Protein AF-A0A6S7IKZ9-F1 (afdb_monomer_lite)

Organism: Paramuricea clavata (NCBI:txid317549)

Radius of gyration: 35.0 Å; chains: 1; bounding box: 95×45×84 Å

Sequence (198 aa):
MSTEKMENIEPQKIFVKYLPKNITVDEIKAFFSVCGIVLKVYLKSLKSPDQGKPTYICAFITYGTQAGADRAVSELNHKEMKKGHISQKLSVMYSLNYEGRKELQVDNSKEKKVPNAKEYQELWLKCSSNAEKINQIYNKPEEQKQIEELRTKKCELQAKQDELKKTNNKLKDEINLLRLEVQIKNMDIKNTKLKEAQ

Secondary structure (DSSP, 8-state):
---TT-TTEEEEEEEEEEEPTT--HHHHHHHHGGGS-EEEEEEEEE--SSTTSPPEEEEEEEESSHHHHHHIIIIITT-EEEETTEEEE-EEEEEE-HHHHHHHHS-SSS---PPPHHHHHHHHHHHHHHHHHHHHHH--HHHHHHHHHHHHHHHHHHHHHHHHHHHHHHHHHHHHHHHHHHHHHHHHHHHHHHHHT-

pLDDT: mean 80.77, std 16.53, range [33.81, 97.5]

Foldseek 3Di:
DDDPPPPFFPLQKKKKWADDPPDDPVNVQVVLCVLAHWDDKDKDWDDDPDPPDDIIIMMMIGHPDSSSLVCCQVPQAQDWDDDPPDITGMHMGTDTHPVVVVVVVPDPPDDPPPDDPVVVVVVVVVVVVVVVVVCVVVPPVVVVVVVVVVVVVVVVVVVVVVVVVVVVVVVVVVVVVVVVVVVVVVVVVVVVVVVVVD

InterPro domains:
  IPR000504 RNA recognition motif domain [PF00076] (14-82)
  IPR000504 RNA recognition motif domain [PS50102] (12-97)
  IPR000504 RNA recognition motif domain [SM00360] (13-93)
  IPR012677 Nucleotide-binding alpha-beta plait domain superfamily [G3DSA:3.30.70.330] (1-122)
  IPR035979 RNA-binding domain superfamily [SSF54928] (7-101)

Structure (mmCIF, N/CA/C/O backbone):
data_AF-A0A6S7IKZ9-F1
#
_entry.id   AF-A0A6S7IKZ9-F1
#
loop_
_atom_site.group_PDB
_atom_site.id
_atom_site.type_symbol
_atom_site.label_atom_id
_atom_site.label_alt_id
_atom_site.label_comp_id
_atom_site.label_asym_id
_atom_site.label_entity_id
_atom_site.label_seq_id
_atom_site.pdbx_PDB_ins_code
_atom_site.Cartn_x
_atom_site.Cartn_y
_atom_site.Cartn_z
_atom_site.occupancy
_atom_site.B_iso_or_equiv
_atom_site.auth_seq_id
_atom_site.auth_comp_id
_atom_site.auth_asym_id
_atom_site.auth_atom_id
_atom_site.pdbx_PDB_model_num
ATOM 1 N N . MET A 1 1 ? 7.995 22.626 4.380 1.00 33.81 1 MET A N 1
ATOM 2 C CA . MET A 1 1 ? 7.134 21.772 3.536 1.00 33.81 1 MET A CA 1
ATOM 3 C C . MET A 1 1 ? 7.762 21.749 2.156 1.00 33.81 1 MET A C 1
ATOM 5 O O . MET A 1 1 ? 7.875 22.798 1.544 1.00 33.81 1 MET A O 1
ATOM 9 N N . SER A 1 2 ? 8.309 20.604 1.751 1.00 37.22 2 SER A N 1
ATOM 10 C CA . SER A 1 2 ? 9.207 20.486 0.596 1.00 37.22 2 SER A CA 1
ATOM 11 C C . SER A 1 2 ? 8.425 20.052 -0.644 1.00 37.22 2 SER A C 1
ATOM 13 O O . SER A 1 2 ? 8.238 18.858 -0.855 1.00 37.22 2 SER A O 1
ATOM 15 N N . THR A 1 3 ? 7.952 21.001 -1.451 1.00 41.34 3 THR A N 1
ATOM 16 C CA . THR A 1 3 ? 7.172 20.733 -2.679 1.00 41.34 3 THR A CA 1
ATOM 17 C C . THR A 1 3 ? 7.896 21.116 -3.972 1.00 41.34 3 THR A C 1
ATOM 19 O O . THR A 1 3 ? 7.273 21.168 -5.020 1.00 41.34 3 THR A O 1
ATOM 22 N N . GLU A 1 4 ? 9.211 21.344 -3.959 1.00 45.34 4 GLU A N 1
ATOM 23 C CA . GLU A 1 4 ? 9.924 21.869 -5.143 1.00 45.34 4 GLU A CA 1
ATOM 24 C C . GLU A 1 4 ? 10.507 20.802 -6.092 1.00 45.34 4 GLU A C 1
ATOM 26 O O . GLU A 1 4 ? 11.256 21.131 -7.002 1.00 45.34 4 GLU A O 1
ATOM 31 N N . LYS A 1 5 ? 10.192 19.508 -5.927 1.00 50.19 5 LYS A N 1
ATOM 32 C CA . LYS A 1 5 ? 10.740 18.443 -6.805 1.00 50.19 5 LYS A CA 1
ATOM 33 C C . LYS A 1 5 ? 9.706 17.676 -7.638 1.00 50.19 5 LYS A C 1
ATOM 35 O O . LYS A 1 5 ? 10.070 16.690 -8.272 1.00 50.19 5 LYS A O 1
ATOM 40 N N . MET A 1 6 ? 8.436 18.092 -7.646 1.00 52.34 6 MET A N 1
ATOM 41 C CA . MET A 1 6 ? 7.344 17.335 -8.287 1.00 52.34 6 MET A CA 1
ATOM 42 C C . MET A 1 6 ? 6.876 17.856 -9.657 1.00 52.34 6 MET A C 1
ATOM 44 O O . MET A 1 6 ? 6.037 17.197 -10.263 1.00 52.34 6 MET A O 1
ATOM 48 N N . GLU A 1 7 ? 7.411 18.959 -10.195 1.00 60.53 7 GLU A N 1
ATOM 49 C CA . GLU A 1 7 ? 6.935 19.510 -11.486 1.00 60.53 7 GLU A CA 1
ATOM 50 C C . GLU A 1 7 ? 7.191 18.595 -12.695 1.00 60.53 7 GLU A C 1
ATOM 52 O O . GLU A 1 7 ? 6.466 18.658 -13.685 1.00 60.53 7 GLU A O 1
ATOM 57 N N . ASN A 1 8 ? 8.156 17.675 -12.597 1.00 68.81 8 ASN A N 1
ATOM 58 C CA . ASN A 1 8 ? 8.534 16.796 -13.706 1.00 68.81 8 ASN A CA 1
ATOM 59 C C . ASN A 1 8 ? 8.023 15.354 -13.592 1.00 68.81 8 ASN A C 1
ATOM 61 O O . ASN A 1 8 ? 8.567 14.457 -14.235 1.00 68.81 8 ASN A O 1
ATOM 65 N N . ILE A 1 9 ? 6.986 15.099 -12.794 1.00 77.44 9 ILE A N 1
ATOM 66 C CA . ILE A 1 9 ? 6.440 13.751 -12.588 1.00 77.44 9 ILE A CA 1
ATOM 67 C C . ILE A 1 9 ? 5.134 13.568 -13.370 1.00 77.44 9 ILE A C 1
ATOM 69 O O . ILE A 1 9 ? 4.251 14.415 -13.322 1.00 77.44 9 ILE A O 1
ATOM 73 N N . GLU A 1 10 ? 4.983 12.434 -14.062 1.00 81.50 10 GLU A N 1
ATOM 74 C CA . GLU A 1 10 ? 3.693 11.996 -14.610 1.00 81.50 10 GLU A CA 1
ATOM 75 C C . GLU A 1 10 ? 2.951 11.192 -13.523 1.00 81.50 10 GLU A C 1
ATOM 77 O O . GLU A 1 10 ? 3.273 10.020 -13.319 1.00 81.50 10 GLU A O 1
ATOM 82 N N . PRO A 1 11 ? 1.957 11.769 -12.817 1.00 83.50 11 PRO A N 1
ATOM 83 C CA . PRO A 1 11 ? 1.418 11.197 -11.575 1.00 83.50 11 PRO A CA 1
ATOM 84 C C . PRO A 1 11 ? 0.724 9.844 -11.769 1.00 83.50 11 PRO A C 1
ATOM 86 O O . PRO A 1 11 ? 0.632 9.047 -10.847 1.00 83.50 11 PRO A O 1
ATOM 89 N N . GLN A 1 12 ? 0.243 9.559 -12.978 1.00 89.38 12 GLN A N 1
ATOM 90 C CA . GLN A 1 12 ? -0.423 8.299 -13.318 1.00 89.38 12 GLN A CA 1
ATOM 91 C C . GLN A 1 12 ? 0.536 7.243 -13.875 1.00 89.38 12 GLN A C 1
ATOM 93 O O . GLN A 1 12 ? 0.122 6.119 -14.167 1.00 89.38 12 GLN A O 1
ATOM 98 N N . LYS A 1 13 ? 1.809 7.587 -14.080 1.00 92.00 13 LYS A N 1
ATOM 99 C CA . LYS A 1 13 ? 2.775 6.708 -14.726 1.00 92.00 13 LYS A CA 1
ATOM 100 C C . LYS A 1 13 ? 3.902 6.366 -13.781 1.00 92.00 13 LYS A C 1
ATOM 102 O O . LYS A 1 13 ? 4.530 7.226 -13.173 1.00 92.00 13 LYS A O 1
ATOM 107 N N . ILE A 1 14 ? 4.215 5.086 -13.736 1.00 93.88 14 ILE A N 1
ATOM 108 C CA . ILE A 1 14 ? 5.302 4.549 -12.933 1.00 93.88 14 ILE A CA 1
ATOM 109 C C . ILE A 1 14 ? 6.390 3.980 -13.833 1.00 93.88 14 ILE A C 1
ATOM 111 O O . ILE A 1 14 ? 6.151 3.559 -14.971 1.00 93.88 14 ILE A O 1
ATOM 115 N N . PHE A 1 15 ? 7.601 3.966 -13.299 1.00 92.94 15 PHE A N 1
ATOM 116 C CA . PHE A 1 15 ? 8.753 3.304 -13.869 1.00 92.94 15 PHE A CA 1
ATOM 117 C C . PHE A 1 15 ? 9.190 2.159 -12.958 1.00 92.94 15 PHE A C 1
ATOM 119 O O . PHE A 1 15 ? 9.393 2.342 -11.758 1.00 92.94 15 PHE A O 1
ATOM 126 N N . VAL A 1 16 ? 9.349 0.978 -13.546 1.00 92.88 16 VAL A N 1
ATOM 127 C CA . VAL A 1 16 ? 9.703 -0.256 -12.846 1.00 92.88 16 VAL A CA 1
ATOM 128 C C . VAL A 1 16 ? 11.055 -0.743 -13.346 1.00 92.88 16 VAL A C 1
ATOM 130 O O . VAL A 1 16 ? 11.233 -0.946 -14.548 1.00 92.88 16 VAL A O 1
ATOM 133 N N . LYS A 1 17 ? 12.008 -0.952 -12.437 1.00 90.94 17 LYS A N 1
ATOM 134 C CA . LYS A 1 17 ? 13.310 -1.577 -12.711 1.00 90.94 17 LYS A CA 1
ATOM 135 C C . LYS A 1 17 ? 13.371 -2.994 -12.140 1.00 90.94 17 LYS A C 1
ATOM 137 O O . LYS A 1 17 ? 12.650 -3.319 -11.197 1.00 90.94 17 LYS A O 1
ATOM 142 N N . TYR A 1 18 ? 14.308 -3.777 -12.681 1.00 89.69 18 TYR A N 1
ATOM 143 C CA . TYR A 1 18 ? 14.643 -5.135 -12.238 1.00 89.69 18 TYR A CA 1
ATOM 144 C C . TYR A 1 18 ? 13.499 -6.135 -12.417 1.00 89.69 18 TYR A C 1
ATOM 146 O O . TYR A 1 18 ? 13.187 -6.914 -11.526 1.00 89.69 18 TYR A O 1
ATOM 154 N N . LEU A 1 19 ? 12.864 -6.125 -13.588 1.00 91.56 19 LEU A N 1
ATOM 155 C CA . LEU A 1 19 ? 11.890 -7.157 -13.926 1.00 91.56 19 LEU A CA 1
ATOM 156 C C . LEU A 1 19 ? 12.591 -8.478 -14.306 1.00 91.56 19 LEU A C 1
ATOM 158 O O . LEU A 1 19 ? 13.686 -8.439 -14.884 1.00 91.56 19 LEU A O 1
ATOM 162 N N . PRO A 1 20 ? 11.973 -9.646 -14.028 1.00 89.19 20 PRO A N 1
ATOM 163 C CA . PRO A 1 20 ? 12.503 -10.946 -14.430 1.00 89.19 20 PRO A CA 1
ATOM 164 C C . PRO A 1 20 ? 12.788 -11.023 -15.933 1.00 89.19 20 PRO A C 1
ATOM 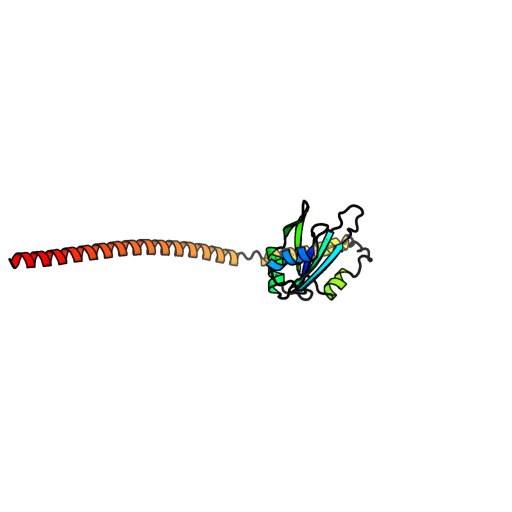166 O O . PRO A 1 20 ? 12.003 -10.546 -16.756 1.00 89.19 20 PRO A O 1
ATOM 169 N N . LYS A 1 21 ? 13.903 -11.664 -16.302 1.00 81.00 21 LYS A N 1
ATOM 170 C CA . LYS A 1 21 ? 14.238 -11.916 -17.709 1.00 81.00 21 LYS A CA 1
ATOM 171 C C . LYS A 1 21 ? 13.130 -12.768 -18.343 1.00 81.00 21 LYS A C 1
ATOM 173 O O . LYS A 1 21 ? 12.682 -13.738 -17.739 1.00 81.00 21 LYS A O 1
ATOM 178 N N . ASN A 1 22 ? 12.698 -12.392 -19.547 1.00 83.19 22 ASN A N 1
ATOM 179 C CA . ASN A 1 22 ? 11.589 -12.993 -20.305 1.00 83.19 22 ASN A CA 1
ATOM 180 C C . ASN A 1 22 ? 10.176 -12.686 -19.793 1.00 83.19 22 ASN A C 1
ATOM 182 O O . ASN A 1 22 ? 9.238 -13.375 -20.188 1.00 83.19 22 ASN A O 1
ATOM 186 N N . ILE A 1 23 ? 9.979 -11.689 -18.930 1.00 89.38 23 ILE A N 1
ATOM 187 C CA . ILE A 1 23 ? 8.623 -11.270 -18.565 1.00 89.38 23 ILE A CA 1
ATOM 188 C C . ILE A 1 23 ? 7.862 -10.687 -19.772 1.00 89.38 23 ILE A C 1
ATOM 190 O O . ILE A 1 23 ? 8.438 -9.982 -20.602 1.00 89.38 23 ILE A O 1
ATOM 194 N N . THR A 1 24 ? 6.571 -10.988 -19.866 1.00 90.94 24 THR A N 1
ATOM 195 C CA . THR A 1 24 ? 5.675 -10.503 -20.923 1.00 90.94 24 THR A CA 1
ATOM 196 C C . THR A 1 24 ? 4.853 -9.306 -20.454 1.00 90.94 24 THR A C 1
ATOM 198 O O . THR A 1 24 ? 4.706 -9.048 -19.258 1.00 90.94 24 THR A O 1
ATOM 201 N N . VAL A 1 25 ? 4.301 -8.560 -21.413 1.00 90.88 25 VAL A N 1
ATOM 202 C CA . VAL A 1 25 ? 3.431 -7.413 -21.125 1.00 90.88 25 VAL A CA 1
ATOM 203 C C . VAL A 1 25 ? 2.202 -7.834 -20.315 1.00 90.88 25 VAL A C 1
ATOM 205 O O . VAL A 1 25 ? 1.843 -7.144 -19.361 1.00 90.88 25 VAL A O 1
ATOM 208 N N . ASP A 1 26 ? 1.600 -8.974 -20.650 1.00 91.81 26 ASP A N 1
ATOM 209 C CA . ASP A 1 26 ? 0.382 -9.461 -19.999 1.00 91.81 26 ASP A CA 1
ATOM 210 C C . ASP A 1 26 ? 0.625 -9.871 -18.544 1.00 91.81 26 ASP A C 1
ATOM 212 O O . ASP A 1 26 ? -0.165 -9.527 -17.667 1.00 91.81 26 ASP A O 1
ATOM 216 N N . GLU A 1 27 ? 1.760 -10.512 -18.249 1.00 92.19 27 GLU A N 1
ATOM 217 C CA . GLU A 1 27 ? 2.147 -10.854 -16.872 1.00 92.19 27 GLU A CA 1
ATOM 218 C C . GLU A 1 27 ? 2.388 -9.608 -16.014 1.00 92.19 27 GLU A C 1
ATOM 220 O O . GLU A 1 27 ? 1.982 -9.563 -14.853 1.00 92.19 27 GLU A O 1
ATOM 225 N N . ILE A 1 28 ? 3.024 -8.575 -16.577 1.00 93.06 28 ILE A N 1
ATOM 226 C CA . ILE A 1 28 ? 3.191 -7.291 -15.886 1.00 93.06 28 ILE A CA 1
ATOM 227 C C . ILE A 1 28 ? 1.823 -6.673 -15.640 1.00 93.06 28 ILE A C 1
ATOM 229 O O . ILE A 1 28 ? 1.534 -6.246 -14.525 1.00 93.06 28 ILE A O 1
ATOM 233 N N . LYS A 1 29 ? 0.959 -6.646 -16.656 1.00 94.31 29 LYS A N 1
ATOM 234 C CA . LYS A 1 29 ? -0.382 -6.079 -16.533 1.00 94.31 29 LYS A CA 1
ATOM 235 C C . LYS A 1 29 ? -1.181 -6.782 -15.434 1.00 94.31 29 LYS A C 1
ATOM 237 O O . LYS A 1 29 ? -1.783 -6.091 -14.620 1.00 94.31 29 LYS A O 1
ATOM 242 N N . ALA A 1 30 ? -1.125 -8.112 -15.367 1.00 94.00 30 ALA A N 1
ATOM 243 C CA . ALA A 1 30 ? -1.790 -8.912 -14.340 1.00 94.00 30 ALA A CA 1
ATOM 244 C C . ALA A 1 30 ? -1.204 -8.699 -12.932 1.00 94.00 30 ALA A C 1
ATOM 246 O O . ALA A 1 30 ? -1.940 -8.627 -11.951 1.00 94.00 30 ALA A O 1
ATOM 247 N N . PHE A 1 31 ? 0.119 -8.561 -12.803 1.00 94.00 31 PHE A N 1
ATOM 248 C CA . PHE A 1 31 ? 0.749 -8.303 -11.504 1.00 94.00 31 PHE A CA 1
ATOM 249 C C . PHE A 1 31 ? 0.422 -6.900 -10.975 1.00 94.00 31 PHE A C 1
ATOM 251 O O . PHE A 1 31 ? 0.131 -6.716 -9.794 1.00 94.00 31 PHE A O 1
ATOM 258 N N . PHE A 1 32 ? 0.439 -5.902 -11.860 1.00 94.69 32 PHE A N 1
ATOM 259 C CA . PHE A 1 32 ? 0.220 -4.499 -11.516 1.00 94.69 32 PHE A CA 1
ATOM 260 C C . PHE A 1 32 ? -1.263 -4.093 -11.496 1.00 94.69 32 PHE A C 1
ATOM 262 O O . PHE A 1 32 ? -1.577 -3.010 -10.991 1.00 94.69 32 PHE A O 1
ATOM 269 N N . SER A 1 33 ? -2.180 -4.945 -11.974 1.00 94.75 33 SER A N 1
ATOM 270 C CA . SER A 1 33 ? -3.624 -4.677 -11.935 1.00 94.75 33 SER A CA 1
ATOM 271 C C . SER A 1 33 ? -4.210 -4.684 -10.524 1.00 94.75 33 SER A C 1
ATOM 273 O O . SER A 1 33 ? -5.257 -4.082 -10.302 1.00 94.75 33 SER A O 1
ATOM 275 N N . VAL A 1 34 ? -3.527 -5.303 -9.553 1.00 94.38 34 VAL A N 1
ATOM 276 C CA . VAL A 1 34 ? -3.938 -5.302 -8.135 1.00 94.38 34 VAL A CA 1
ATOM 277 C C . VAL A 1 34 ? -4.011 -3.874 -7.575 1.00 94.38 34 VAL A C 1
ATOM 279 O O . VAL A 1 34 ? -4.896 -3.556 -6.783 1.00 94.38 34 VAL A O 1
ATOM 282 N N . CYS A 1 35 ? -3.128 -2.984 -8.036 1.00 93.31 35 CYS A N 1
ATOM 283 C CA . CYS A 1 35 ? -3.096 -1.588 -7.600 1.00 93.31 35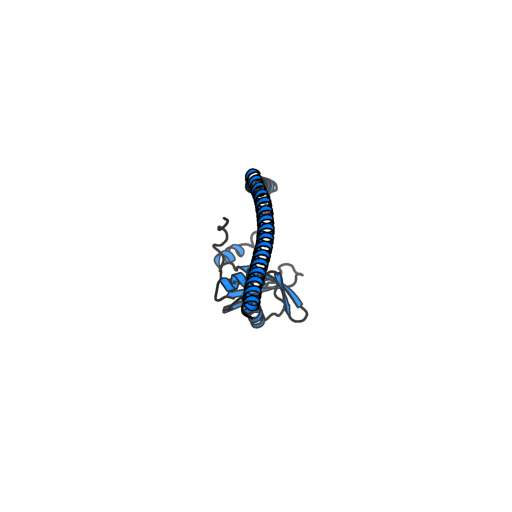 CYS A CA 1
ATOM 284 C C . CYS A 1 35 ? -4.031 -0.679 -8.412 1.00 93.31 35 CYS A C 1
ATOM 286 O O . CYS A 1 35 ? -4.277 0.451 -8.002 1.00 93.31 35 CYS A O 1
ATOM 288 N N . GLY A 1 36 ? -4.585 -1.123 -9.544 1.00 92.94 36 GLY A N 1
ATOM 289 C CA . GLY A 1 36 ? -5.510 -0.317 -10.345 1.00 92.94 36 GLY A CA 1
ATOM 290 C C . GLY A 1 36 ? -5.578 -0.712 -11.819 1.00 92.94 36 GLY A C 1
ATOM 291 O O . GLY A 1 36 ? -4.892 -1.619 -12.278 1.00 92.94 36 GLY A O 1
ATOM 292 N N . ILE A 1 37 ? -6.401 0.008 -12.587 1.00 95.06 37 ILE A N 1
ATOM 293 C CA . ILE A 1 37 ? -6.584 -0.249 -14.022 1.00 95.06 37 ILE A CA 1
ATOM 294 C C . ILE A 1 37 ? -5.338 0.202 -14.790 1.00 95.06 37 ILE A C 1
ATOM 296 O O . ILE A 1 37 ? -5.042 1.396 -14.873 1.00 95.06 37 ILE A O 1
ATOM 300 N N . VAL A 1 38 ? -4.625 -0.762 -15.373 1.00 95.94 38 VAL A N 1
ATOM 301 C CA . VAL A 1 38 ? -3.447 -0.528 -16.215 1.00 95.94 38 VAL A CA 1
ATOM 302 C C . VAL A 1 38 ? -3.881 -0.268 -17.660 1.00 95.94 38 VAL A C 1
ATOM 304 O O . VAL A 1 38 ? -4.435 -1.153 -18.315 1.00 95.94 38 VAL A O 1
ATOM 307 N N . LEU A 1 39 ? -3.594 0.932 -18.171 1.00 93.31 39 LEU A N 1
ATOM 308 C CA . LEU A 1 39 ? -3.943 1.352 -19.533 1.00 93.31 39 LEU A CA 1
ATOM 309 C C . LEU A 1 39 ? -2.870 0.970 -20.550 1.00 93.31 39 LEU A C 1
ATOM 311 O O . LEU A 1 39 ? -3.177 0.441 -21.616 1.00 93.31 39 LEU A O 1
ATOM 315 N N . LYS A 1 40 ? -1.606 1.263 -20.234 1.00 90.62 40 LYS A N 1
ATOM 316 C CA . LYS A 1 40 ? -0.472 1.047 -21.140 1.00 90.62 40 LYS A CA 1
ATOM 317 C C . LYS A 1 40 ? 0.713 0.487 -20.375 1.00 90.62 40 LYS A C 1
ATOM 319 O O . LYS A 1 40 ? 0.996 0.918 -19.261 1.00 90.62 40 LYS A O 1
ATOM 324 N N . VAL A 1 41 ? 1.423 -0.437 -21.008 1.00 93.50 41 VAL A N 1
ATOM 325 C CA . VAL A 1 41 ? 2.673 -1.009 -20.509 1.00 93.50 41 VAL A CA 1
ATOM 326 C C . VAL A 1 41 ? 3.683 -0.948 -21.644 1.00 93.50 41 VAL A C 1
ATOM 328 O O . VAL A 1 41 ? 3.405 -1.400 -22.752 1.00 93.50 41 VAL A O 1
ATOM 331 N N . TYR A 1 42 ? 4.851 -0.382 -21.373 1.00 90.19 42 TYR A N 1
ATOM 332 C CA . TYR A 1 42 ? 5.955 -0.306 -22.319 1.00 90.19 42 TYR A CA 1
ATOM 333 C C . TYR A 1 42 ? 7.190 -0.960 -21.715 1.00 90.19 42 TYR A C 1
ATOM 335 O O . TYR A 1 42 ? 7.766 -0.437 -20.761 1.00 90.19 42 TYR A O 1
ATOM 343 N N . LEU A 1 43 ? 7.592 -2.097 -22.276 1.00 90.12 43 LEU A N 1
ATOM 344 C CA . LEU A 1 43 ? 8.787 -2.830 -21.875 1.00 90.12 43 LEU A CA 1
ATOM 345 C C . LEU A 1 43 ? 10.020 -2.295 -22.601 1.00 90.12 43 LEU A C 1
ATOM 347 O O . LEU A 1 43 ? 10.004 -2.085 -23.812 1.00 90.12 43 LEU A O 1
ATOM 351 N N . LYS A 1 44 ? 11.118 -2.122 -21.867 1.00 86.06 44 LYS A N 1
ATOM 352 C CA . LYS A 1 44 ? 12.418 -1.762 -22.425 1.00 86.06 44 LYS A CA 1
ATOM 353 C C . LYS A 1 44 ? 13.507 -2.630 -21.810 1.00 86.06 44 LYS A C 1
ATOM 355 O O . LYS A 1 44 ? 13.603 -2.780 -20.596 1.00 86.06 44 LYS A O 1
ATOM 360 N N . SER A 1 45 ? 14.362 -3.177 -22.663 1.00 84.12 45 SER A N 1
ATOM 361 C CA . SER A 1 45 ? 15.572 -3.866 -22.228 1.00 84.12 45 SER A CA 1
ATOM 362 C C . SER A 1 45 ? 16.709 -2.853 -22.124 1.00 84.12 45 SER A C 1
ATOM 364 O O . SER A 1 45 ? 17.050 -2.205 -23.115 1.00 84.12 45 SER A O 1
ATOM 366 N N . LEU A 1 46 ? 17.293 -2.698 -20.936 1.00 79.12 46 LEU A N 1
ATOM 367 C CA . LEU A 1 46 ? 18.481 -1.873 -20.734 1.00 79.12 46 LEU A CA 1
ATOM 368 C C . LEU A 1 46 ? 19.710 -2.774 -20.698 1.00 79.12 46 LEU A C 1
ATOM 370 O O . LEU A 1 46 ? 19.895 -3.587 -19.789 1.00 79.12 46 LEU A O 1
ATOM 374 N N . LYS A 1 47 ? 20.555 -2.611 -21.717 1.00 74.50 47 LYS A N 1
ATOM 375 C CA . LYS A 1 47 ? 21.887 -3.206 -21.735 1.00 74.50 47 LYS A CA 1
ATOM 376 C C . LYS A 1 47 ? 22.738 -2.461 -20.716 1.00 74.50 47 LYS A C 1
ATOM 378 O O . LYS A 1 47 ? 22.766 -1.230 -20.713 1.00 74.50 47 LYS A O 1
ATOM 383 N N . SER A 1 48 ? 23.403 -3.207 -19.845 1.00 67.75 48 SER A N 1
ATOM 384 C CA . SER A 1 48 ? 24.404 -2.605 -18.975 1.00 67.75 48 SER A CA 1
ATOM 385 C C . SER A 1 48 ? 25.571 -2.105 -19.842 1.00 67.75 48 SER A C 1
ATOM 387 O O . SER A 1 48 ? 25.969 -2.820 -20.759 1.00 67.75 48 SER A O 1
ATOM 389 N N . PRO A 1 49 ? 26.103 -0.897 -19.589 1.00 63.53 49 PRO A N 1
ATOM 390 C CA . PRO A 1 49 ? 27.236 -0.352 -20.345 1.00 63.53 49 PRO A CA 1
ATOM 391 C C . PRO A 1 49 ? 28.542 -1.119 -20.087 1.00 63.53 49 PRO A C 1
ATOM 393 O O . PRO A 1 49 ? 29.468 -1.058 -20.885 1.00 63.53 49 PRO A O 1
ATOM 396 N N . ASP A 1 50 ? 28.594 -1.859 -18.982 1.00 69.38 50 ASP A N 1
ATOM 397 C CA . ASP A 1 50 ? 29.731 -2.668 -18.568 1.00 69.38 50 ASP A CA 1
ATOM 398 C C . ASP A 1 50 ? 29.630 -4.072 -19.186 1.00 69.38 50 ASP A C 1
ATOM 400 O O . ASP A 1 50 ? 28.637 -4.781 -18.955 1.00 69.38 50 ASP A O 1
ATOM 404 N N . GLN A 1 51 ? 30.630 -4.468 -19.980 1.00 55.75 51 GLN A N 1
ATOM 405 C CA . GLN A 1 51 ? 30.696 -5.774 -20.645 1.00 55.75 51 GLN A CA 1
ATOM 406 C C . GLN A 1 51 ? 30.868 -6.884 -19.594 1.00 55.75 51 GLN A C 1
ATOM 408 O O . GLN A 1 51 ? 31.974 -7.266 -19.239 1.00 55.75 51 GLN A O 1
ATOM 413 N N . GLY A 1 52 ? 29.756 -7.371 -19.040 1.00 62.16 52 GLY A N 1
ATOM 414 C CA . GLY A 1 52 ? 29.754 -8.414 -18.007 1.00 62.16 52 GLY A CA 1
ATOM 415 C C . GLY A 1 52 ? 28.589 -8.325 -17.023 1.00 62.16 52 GLY A C 1
ATOM 416 O O . GLY A 1 52 ? 28.262 -9.310 -16.363 1.00 62.16 52 GLY A O 1
ATOM 417 N N . LYS A 1 53 ? 27.900 -7.179 -16.943 1.00 67.44 53 LYS A N 1
ATOM 418 C CA . LYS A 1 53 ? 26.715 -7.045 -16.083 1.00 67.44 53 LYS A CA 1
ATOM 419 C C . LYS A 1 53 ? 25.454 -7.580 -16.770 1.00 67.44 53 LYS A C 1
ATOM 421 O O . LYS A 1 53 ? 25.257 -7.357 -17.969 1.00 67.44 53 LYS A O 1
ATOM 426 N N . PRO A 1 54 ? 24.548 -8.247 -16.027 1.00 66.31 54 PRO A N 1
ATOM 427 C CA . PRO A 1 54 ? 23.317 -8.768 -16.599 1.00 66.31 54 PRO A CA 1
ATOM 428 C C . PRO A 1 54 ? 22.471 -7.631 -17.183 1.00 66.31 54 PRO A C 1
ATOM 430 O O . PRO A 1 54 ? 22.285 -6.580 -16.571 1.00 66.31 54 PRO A O 1
ATOM 433 N N . THR A 1 55 ? 21.944 -7.857 -18.386 1.00 74.81 55 THR A N 1
ATOM 434 C CA . THR A 1 55 ? 20.895 -7.007 -18.965 1.00 74.81 55 THR A CA 1
ATOM 435 C C . THR A 1 55 ? 19.664 -7.091 -18.069 1.00 74.81 55 THR A C 1
ATOM 437 O O . THR A 1 55 ? 19.259 -8.195 -17.690 1.00 74.81 55 THR A O 1
ATOM 440 N N . TYR A 1 56 ? 19.087 -5.943 -17.726 1.00 81.88 56 TYR A N 1
ATOM 441 C CA . TYR A 1 56 ? 17.876 -5.867 -16.918 1.00 81.88 56 TYR A CA 1
ATOM 442 C C . TYR A 1 56 ? 16.731 -5.283 -17.735 1.00 81.88 56 TYR A C 1
ATOM 444 O O . TYR A 1 56 ? 16.915 -4.451 -18.626 1.00 81.88 56 TYR A O 1
ATOM 452 N N . ILE A 1 57 ? 15.528 -5.748 -17.419 1.00 87.50 57 ILE A N 1
ATOM 453 C CA . ILE A 1 57 ? 14.302 -5.292 -18.059 1.00 87.50 57 ILE A CA 1
ATOM 454 C C . ILE A 1 57 ? 13.680 -4.224 -17.165 1.00 87.50 57 ILE A C 1
ATOM 456 O O . ILE A 1 57 ? 13.622 -4.367 -15.939 1.00 87.50 57 ILE A O 1
ATOM 460 N N . CYS A 1 58 ? 13.236 -3.139 -17.784 1.00 90.44 58 CYS A N 1
ATOM 461 C CA . CYS A 1 58 ? 12.440 -2.111 -17.143 1.00 90.44 58 CYS A CA 1
ATOM 462 C C . CYS A 1 58 ? 11.119 -1.910 -17.888 1.00 90.44 58 CYS A C 1
ATOM 464 O O . CYS A 1 58 ? 10.990 -2.258 -19.063 1.00 90.44 58 CYS A O 1
ATOM 466 N N . ALA A 1 59 ? 10.126 -1.364 -17.195 1.00 92.12 59 ALA A N 1
ATOM 467 C CA . ALA A 1 59 ? 8.821 -1.076 -17.768 1.00 92.12 59 ALA A CA 1
ATOM 468 C C . ALA A 1 59 ? 8.348 0.319 -17.385 1.00 92.12 59 ALA A C 1
ATOM 470 O O . ALA A 1 59 ? 8.591 0.783 -16.273 1.00 92.12 59 ALA A O 1
ATOM 471 N N . PHE A 1 60 ? 7.624 0.959 -18.294 1.00 93.06 60 PHE A N 1
ATOM 472 C CA . PHE A 1 60 ? 6.775 2.098 -17.974 1.00 93.06 60 PHE A CA 1
ATOM 473 C C . PHE A 1 60 ? 5.328 1.632 -17.969 1.00 93.06 60 PHE A C 1
ATOM 475 O O . PHE A 1 60 ? 4.881 1.021 -18.939 1.00 93.06 60 PHE A O 1
ATOM 482 N N . ILE A 1 61 ? 4.605 1.917 -16.893 1.00 94.50 61 ILE A N 1
ATOM 483 C CA . ILE A 1 61 ? 3.209 1.512 -16.729 1.00 94.50 61 ILE A CA 1
ATOM 484 C C . ILE A 1 61 ? 2.386 2.771 -16.498 1.00 94.50 61 ILE A C 1
ATOM 486 O O . ILE A 1 61 ? 2.712 3.563 -15.619 1.00 94.50 61 ILE A O 1
ATOM 490 N N . THR A 1 62 ? 1.335 2.959 -17.290 1.00 93.75 62 THR A N 1
ATOM 491 C CA . THR A 1 62 ? 0.384 4.064 -17.1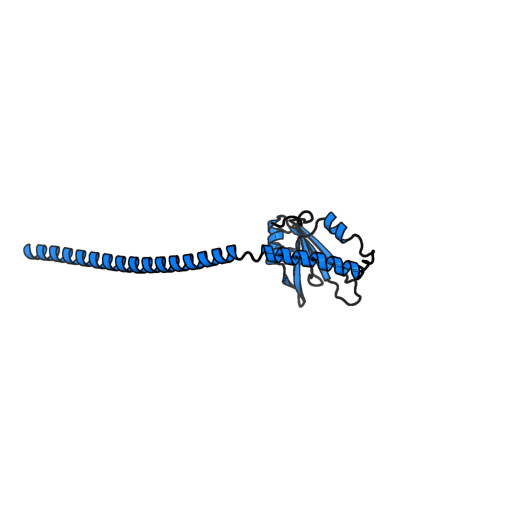43 1.00 93.75 62 THR A CA 1
ATOM 492 C C . THR A 1 62 ? -0.924 3.524 -16.586 1.00 93.75 62 THR A C 1
ATOM 494 O O . THR A 1 62 ? -1.571 2.684 -17.219 1.00 93.75 62 THR A O 1
ATOM 497 N N . TYR A 1 63 ? -1.311 4.017 -15.416 1.00 94.56 63 TYR A N 1
ATOM 498 C CA . TYR A 1 63 ? -2.596 3.748 -14.786 1.00 94.56 63 TYR A CA 1
ATOM 499 C C . TYR A 1 63 ? -3.677 4.703 -15.291 1.00 94.56 63 TYR A C 1
ATOM 501 O O . TYR A 1 63 ? -3.386 5.801 -15.758 1.00 94.56 63 TYR A O 1
ATOM 509 N N . GLY A 1 64 ? -4.939 4.292 -15.168 1.00 92.00 64 GLY A N 1
ATOM 510 C CA . GLY A 1 64 ? -6.078 5.180 -15.416 1.00 92.00 64 GLY A CA 1
ATOM 511 C C . GLY A 1 64 ? -6.292 6.225 -14.320 1.00 92.00 64 GLY A C 1
ATOM 512 O O . GLY A 1 64 ? -6.918 7.251 -14.564 1.00 92.00 64 GLY A O 1
ATOM 513 N N . THR A 1 65 ? -5.765 5.988 -13.116 1.00 91.69 65 THR A N 1
ATOM 514 C CA . THR A 1 65 ? -5.923 6.872 -11.955 1.00 91.69 65 THR A CA 1
ATOM 515 C C . THR A 1 65 ? -4.587 7.095 -11.255 1.00 91.69 65 THR A C 1
ATOM 517 O O . THR A 1 65 ? -3.744 6.199 -11.210 1.00 91.69 65 THR A O 1
ATOM 520 N N . GLN A 1 66 ? -4.398 8.285 -10.675 1.00 90.81 66 GLN A N 1
ATOM 521 C CA . GLN A 1 66 ? -3.195 8.608 -9.896 1.00 90.81 66 GLN A CA 1
ATOM 522 C C . GLN A 1 66 ? -3.080 7.711 -8.657 1.00 90.81 66 GLN A C 1
ATOM 524 O O . GLN A 1 66 ? -2.031 7.127 -8.419 1.00 90.81 66 GLN A O 1
ATOM 529 N N . ALA A 1 67 ? -4.197 7.467 -7.966 1.00 91.94 67 ALA A N 1
ATOM 530 C CA . ALA A 1 67 ? -4.244 6.553 -6.826 1.00 91.94 67 ALA A CA 1
ATOM 531 C C . ALA A 1 67 ? -3.746 5.131 -7.160 1.00 91.94 67 ALA A C 1
ATOM 533 O O . ALA A 1 67 ? -3.258 4.417 -6.284 1.00 91.94 67 ALA A O 1
ATOM 534 N N . GLY A 1 68 ? -3.864 4.693 -8.421 1.00 92.50 68 GLY A N 1
ATOM 535 C CA . GLY A 1 68 ? -3.303 3.415 -8.855 1.00 92.50 68 GLY A CA 1
ATOM 536 C C . GLY A 1 68 ? -1.775 3.410 -8.883 1.00 92.50 68 GLY A C 1
ATOM 537 O O . GLY A 1 68 ? -1.152 2.447 -8.435 1.00 92.50 68 GLY A O 1
ATOM 538 N N . ALA A 1 69 ? -1.175 4.509 -9.343 1.00 91.94 69 ALA A N 1
ATOM 539 C CA . ALA A 1 69 ? 0.269 4.705 -9.330 1.00 91.94 69 ALA A CA 1
ATOM 540 C C . ALA A 1 69 ? 0.808 4.847 -7.899 1.00 91.94 69 ALA A C 1
ATOM 542 O O . ALA A 1 69 ? 1.795 4.192 -7.566 1.00 91.94 69 ALA A O 1
ATOM 543 N N . ASP A 1 70 ? 0.128 5.616 -7.045 1.00 92.62 70 ASP A N 1
ATOM 544 C CA . ASP A 1 70 ? 0.531 5.825 -5.649 1.00 92.62 70 ASP A CA 1
ATOM 545 C C . ASP A 1 70 ? 0.583 4.495 -4.881 1.00 92.62 70 ASP A C 1
ATOM 547 O O . ASP A 1 70 ? 1.581 4.175 -4.228 1.00 92.62 70 ASP A O 1
ATOM 551 N N . ARG A 1 71 ? -0.456 3.660 -5.034 1.00 95.12 71 ARG A N 1
ATOM 552 C CA . ARG A 1 71 ? -0.485 2.310 -4.452 1.00 95.12 71 ARG A CA 1
ATOM 553 C C . ARG A 1 71 ? 0.616 1.421 -5.005 1.00 95.12 71 ARG A C 1
ATOM 555 O O . ARG A 1 71 ? 1.271 0.726 -4.239 1.00 95.12 71 ARG A O 1
ATOM 562 N N . ALA A 1 72 ? 0.872 1.459 -6.311 1.00 94.06 72 ALA A N 1
ATOM 563 C CA . ALA A 1 72 ? 1.941 0.661 -6.901 1.00 94.06 72 ALA A CA 1
ATOM 564 C C . ALA A 1 72 ? 3.326 1.052 -6.356 1.00 94.06 72 ALA A C 1
ATOM 566 O O . ALA A 1 72 ? 4.130 0.178 -6.034 1.00 94.06 72 ALA A O 1
ATOM 567 N N . VAL A 1 73 ? 3.605 2.349 -6.201 1.00 93.62 73 VAL A N 1
ATOM 568 C CA . VAL A 1 73 ? 4.864 2.831 -5.610 1.00 93.62 73 VAL A CA 1
ATOM 569 C C . VAL A 1 73 ? 4.952 2.469 -4.126 1.00 93.62 73 VAL A C 1
ATOM 571 O O . VAL A 1 73 ? 6.024 2.092 -3.665 1.00 93.62 73 VAL A O 1
ATOM 574 N N . SER A 1 74 ? 3.853 2.536 -3.372 1.00 92.88 74 SER A N 1
ATOM 575 C CA . SER A 1 74 ? 3.888 2.239 -1.935 1.00 92.88 74 SER A CA 1
ATOM 576 C C . SER A 1 74 ? 3.913 0.742 -1.612 1.00 92.88 74 SER A C 1
ATOM 578 O O . SER A 1 74 ? 4.580 0.340 -0.664 1.00 92.88 74 SER A O 1
ATOM 580 N N . GLU A 1 75 ? 3.174 -0.083 -2.356 1.00 93.62 75 GLU A N 1
ATOM 581 C CA . GLU A 1 75 ? 2.946 -1.497 -2.025 1.00 93.62 75 GLU A CA 1
ATOM 582 C C . GLU A 1 75 ? 3.819 -2.459 -2.840 1.00 93.62 75 GLU A C 1
ATOM 584 O O . GLU A 1 75 ? 4.150 -3.550 -2.370 1.00 93.62 75 GLU A O 1
ATOM 589 N N . LEU A 1 76 ? 4.172 -2.095 -4.081 1.00 93.25 76 LEU A N 1
ATOM 590 C CA . LEU A 1 76 ? 4.939 -2.967 -4.980 1.00 93.25 76 LEU A CA 1
ATOM 591 C C . LEU A 1 76 ? 6.422 -2.600 -5.050 1.00 93.25 76 LEU A C 1
ATOM 593 O O . LEU A 1 76 ? 7.224 -3.405 -5.533 1.00 93.25 76 LEU A O 1
ATOM 597 N N . ASN A 1 77 ? 6.820 -1.424 -4.560 1.00 93.56 77 ASN A N 1
ATOM 598 C CA . ASN A 1 77 ? 8.235 -1.100 -4.449 1.00 93.56 77 ASN A CA 1
ATOM 599 C C . ASN A 1 77 ? 8.914 -2.052 -3.456 1.00 93.56 77 ASN A C 1
ATOM 601 O O . ASN A 1 77 ? 8.399 -2.318 -2.374 1.00 93.56 77 ASN A O 1
ATOM 605 N N . HIS A 1 78 ? 10.075 -2.583 -3.839 1.00 92.25 78 HIS A N 1
ATOM 606 C CA . HIS A 1 78 ? 10.828 -3.585 -3.082 1.00 92.25 78 HIS A CA 1
ATOM 607 C C . HIS A 1 78 ? 10.141 -4.949 -2.919 1.00 92.25 78 HIS A C 1
ATOM 609 O O . HIS A 1 78 ? 10.674 -5.803 -2.206 1.00 92.25 78 HIS A O 1
ATOM 615 N N . LYS A 1 79 ? 9.023 -5.197 -3.610 1.00 92.69 79 LYS A N 1
ATOM 616 C CA . LYS A 1 79 ? 8.371 -6.508 -3.642 1.00 92.69 79 LYS A CA 1
ATOM 617 C C . LYS A 1 79 ? 9.089 -7.448 -4.606 1.00 92.69 79 LYS A C 1
ATOM 619 O O . LYS A 1 79 ? 9.638 -7.019 -5.619 1.00 92.69 79 LYS A O 1
ATOM 624 N N . GLU A 1 80 ? 9.081 -8.740 -4.301 1.00 91.88 80 GLU A N 1
ATOM 625 C CA . GLU A 1 80 ? 9.633 -9.752 -5.199 1.00 91.88 80 GLU A CA 1
ATOM 626 C C . GLU A 1 80 ? 8.608 -10.203 -6.238 1.00 91.88 80 GLU A C 1
ATOM 628 O O . GLU A 1 80 ? 7.472 -10.548 -5.907 1.00 91.88 80 GLU A O 1
ATOM 633 N N . MET A 1 81 ? 9.040 -10.246 -7.496 1.00 90.19 81 MET A N 1
ATOM 634 C CA . MET A 1 81 ? 8.302 -10.851 -8.593 1.00 90.19 81 MET A CA 1
ATOM 635 C C . MET A 1 81 ? 9.026 -12.110 -9.057 1.00 90.19 81 MET A C 1
ATOM 637 O O . MET A 1 81 ? 10.209 -12.070 -9.406 1.00 90.19 81 MET A O 1
ATOM 641 N N . LYS A 1 82 ? 8.299 -13.230 -9.069 1.00 89.12 82 LYS A N 1
ATOM 642 C CA . LYS A 1 82 ? 8.814 -14.541 -9.468 1.00 89.12 82 LYS A CA 1
ATOM 643 C C . LYS A 1 82 ? 8.289 -14.911 -10.850 1.00 89.12 82 LYS A C 1
ATOM 645 O O . LYS A 1 82 ? 7.093 -14.801 -11.103 1.00 89.12 82 LYS A O 1
ATOM 650 N N . LYS A 1 83 ? 9.178 -15.385 -11.720 1.00 85.88 83 LYS A N 1
ATOM 651 C CA . LYS A 1 83 ? 8.836 -16.019 -12.996 1.00 85.88 83 LYS A CA 1
ATOM 652 C C . LYS A 1 83 ? 9.682 -17.280 -13.166 1.00 85.88 83 LYS A C 1
ATOM 654 O O . LYS A 1 83 ? 10.896 -17.199 -13.354 1.00 85.88 83 LYS A O 1
ATOM 659 N N . GLY A 1 84 ? 9.045 -18.447 -13.066 1.00 85.81 84 GLY A N 1
ATOM 660 C CA . GLY A 1 84 ? 9.751 -19.730 -12.998 1.00 85.81 84 GLY A CA 1
ATOM 661 C C . GLY A 1 84 ? 10.730 -19.758 -11.817 1.00 85.81 84 GLY A C 1
ATOM 662 O O . GLY A 1 84 ? 10.355 -19.433 -10.694 1.00 85.81 84 GLY A O 1
ATOM 663 N N . HIS A 1 85 ? 11.998 -20.080 -12.082 1.00 82.31 85 HIS A N 1
ATOM 664 C CA . HIS A 1 85 ? 13.067 -20.095 -11.073 1.00 82.31 85 HIS A CA 1
ATOM 665 C C . HIS A 1 85 ? 13.711 -18.720 -10.809 1.00 82.31 85 HIS A C 1
ATOM 667 O O . HIS A 1 85 ? 14.594 -18.609 -9.961 1.00 82.31 85 HIS A O 1
ATOM 673 N N . ILE A 1 86 ? 13.300 -17.666 -11.521 1.00 83.75 86 ILE A N 1
ATOM 674 C CA . ILE A 1 86 ? 13.893 -16.330 -11.402 1.00 83.75 86 ILE A CA 1
ATOM 675 C C . ILE A 1 86 ? 13.027 -15.480 -10.466 1.00 83.75 86 ILE A C 1
ATOM 677 O O . ILE A 1 86 ? 11.892 -15.147 -10.806 1.00 83.75 86 ILE A O 1
ATOM 681 N N . SER A 1 87 ? 13.576 -15.091 -9.311 1.00 88.56 87 SER A N 1
ATOM 682 C CA . SER A 1 87 ? 13.009 -14.047 -8.442 1.00 88.56 87 SER A CA 1
ATOM 683 C C . SER A 1 87 ? 13.777 -12.743 -8.643 1.00 88.56 87 SER A C 1
ATOM 685 O O . SER A 1 87 ? 15.010 -12.753 -8.708 1.00 88.56 87 SER A O 1
ATOM 687 N N . GLN A 1 88 ? 13.074 -11.621 -8.774 1.00 88.56 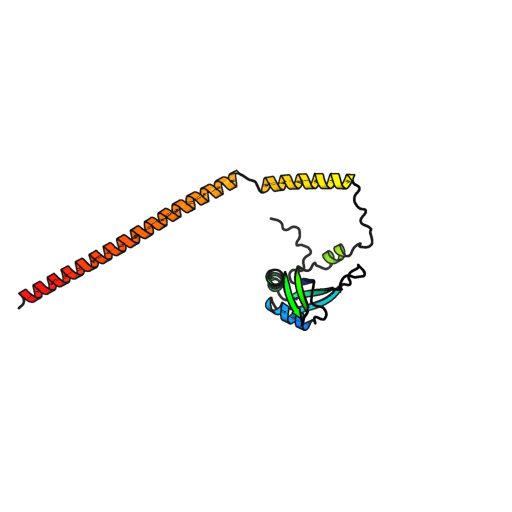88 GLN A N 1
ATOM 688 C CA . GLN A 1 88 ? 13.679 -10.290 -8.801 1.00 88.56 88 GLN A CA 1
ATOM 689 C C . GLN A 1 88 ? 12.943 -9.346 -7.857 1.00 88.56 88 GLN A C 1
ATOM 691 O O . GLN A 1 88 ? 11.713 -9.318 -7.823 1.00 88.56 88 GLN A O 1
ATOM 696 N N . LYS A 1 89 ? 13.707 -8.540 -7.120 1.00 92.50 89 LYS A N 1
ATOM 697 C CA . LYS A 1 89 ? 13.173 -7.494 -6.250 1.00 92.50 89 LYS A CA 1
ATOM 698 C C . LYS A 1 89 ? 12.932 -6.229 -7.067 1.00 92.50 89 LYS A C 1
ATOM 700 O O . LYS A 1 89 ? 13.876 -5.610 -7.555 1.00 92.50 89 LYS A O 1
ATOM 705 N N . LEU A 1 90 ? 11.669 -5.855 -7.210 1.00 93.12 90 LEU A N 1
ATOM 706 C CA . LEU A 1 90 ? 11.256 -4.724 -8.024 1.00 93.12 90 LEU A CA 1
ATOM 707 C C . LEU A 1 90 ? 11.694 -3.402 -7.389 1.00 93.12 90 LEU A C 1
ATOM 709 O O . LEU A 1 90 ? 11.675 -3.233 -6.169 1.00 93.12 90 LEU A O 1
ATOM 713 N N . SER A 1 91 ? 12.038 -2.436 -8.235 1.00 93.50 91 SER A N 1
ATOM 714 C CA . SER A 1 91 ? 12.146 -1.032 -7.835 1.00 93.50 91 SER A CA 1
ATOM 715 C C . SER A 1 91 ? 11.108 -0.241 -8.614 1.00 93.50 91 SER A C 1
ATOM 717 O O . SER A 1 91 ? 11.208 -0.124 -9.837 1.00 93.50 91 SER A O 1
ATOM 719 N N . VAL A 1 92 ? 10.095 0.248 -7.901 1.00 93.94 92 VAL A N 1
ATOM 720 C CA . VAL A 1 92 ? 8.960 0.980 -8.468 1.00 93.94 92 VAL A CA 1
ATOM 721 C C . VAL A 1 92 ? 9.075 2.433 -8.036 1.00 93.94 92 VAL A C 1
ATOM 723 O O . VAL A 1 92 ? 9.180 2.730 -6.851 1.00 93.94 92 VAL A O 1
ATOM 726 N N . MET A 1 93 ? 9.097 3.335 -9.008 1.00 91.75 93 MET A N 1
ATOM 727 C CA . MET A 1 93 ? 9.227 4.775 -8.796 1.00 91.75 93 MET A CA 1
ATOM 728 C C . MET A 1 93 ? 8.229 5.505 -9.689 1.00 91.75 93 MET A C 1
ATOM 730 O O . MET A 1 93 ? 7.799 4.967 -10.711 1.00 91.75 93 MET A O 1
ATOM 734 N N . TYR A 1 94 ? 7.889 6.746 -9.351 1.00 90.94 94 TYR A N 1
ATOM 735 C CA . TYR A 1 94 ? 7.138 7.588 -10.276 1.00 90.94 94 TYR A CA 1
ATOM 736 C C . TYR A 1 94 ? 7.937 7.826 -11.561 1.00 90.94 94 TYR A C 1
ATOM 738 O O . TYR A 1 94 ? 9.164 7.966 -11.540 1.00 90.94 94 TYR A O 1
ATOM 746 N N . SER A 1 95 ? 7.246 7.842 -12.699 1.00 86.50 95 SER A N 1
ATOM 747 C CA . SER A 1 95 ? 7.868 8.166 -13.976 1.00 86.50 95 SER A CA 1
ATOM 748 C C . SER A 1 95 ? 8.011 9.672 -14.103 1.00 86.50 95 SER A C 1
ATOM 750 O O . SER A 1 95 ? 7.067 10.422 -13.870 1.00 86.50 95 SER A O 1
ATOM 752 N N . LEU A 1 96 ? 9.173 10.099 -14.580 1.00 82.50 96 LEU A N 1
ATOM 753 C CA . LEU A 1 96 ? 9.352 11.469 -15.033 1.00 82.50 96 LEU A CA 1
ATOM 754 C C . LEU A 1 96 ? 8.614 11.693 -16.361 1.00 82.50 96 LEU A C 1
ATOM 756 O O . LEU A 1 96 ? 8.451 10.755 -17.161 1.00 82.50 96 LEU A O 1
ATOM 760 N N . ASN A 1 97 ? 8.194 12.936 -16.582 1.00 78.12 97 ASN A N 1
ATOM 761 C CA . ASN A 1 97 ? 7.644 13.424 -17.840 1.00 78.12 97 ASN A CA 1
ATOM 762 C C . ASN A 1 97 ? 8.711 13.428 -18.956 1.00 78.12 97 ASN A C 1
ATOM 764 O O . ASN A 1 97 ? 9.875 13.060 -18.755 1.00 78.12 97 ASN A O 1
ATOM 768 N N . TYR A 1 98 ? 8.300 13.753 -20.184 1.00 68.88 98 TYR A N 1
ATOM 769 C CA . TYR A 1 98 ? 9.214 13.790 -21.332 1.00 68.88 98 TYR A CA 1
ATOM 770 C C . TYR A 1 98 ? 10.385 14.762 -21.117 1.00 68.88 98 TYR A C 1
ATOM 772 O O . TYR A 1 98 ? 11.527 14.358 -21.328 1.00 68.88 98 TYR A O 1
ATOM 780 N N . GLU A 1 99 ? 10.123 15.976 -20.625 1.00 67.56 99 GLU A N 1
ATOM 781 C CA . GLU A 1 99 ? 11.160 16.988 -20.376 1.00 67.56 99 GLU A CA 1
ATOM 782 C C . GLU A 1 99 ? 12.153 16.547 -19.294 1.00 67.56 99 GLU A C 1
ATOM 784 O O . GLU A 1 99 ? 13.359 16.530 -19.537 1.00 67.56 99 GLU A O 1
ATOM 789 N N . GLY A 1 100 ? 11.671 16.017 -18.167 1.00 61.66 100 GLY A N 1
ATOM 790 C CA . GLY A 1 100 ? 12.534 15.462 -17.123 1.00 61.66 100 GLY A CA 1
ATOM 791 C C . GLY A 1 100 ? 13.362 14.261 -17.597 1.00 61.66 100 GLY A C 1
ATOM 792 O O . GLY A 1 100 ? 14.487 14.049 -17.143 1.00 61.66 100 GLY A O 1
ATOM 793 N N . ARG A 1 101 ? 12.860 13.466 -18.557 1.00 63.34 101 ARG A N 1
ATOM 794 C CA . ARG A 1 101 ? 13.659 12.400 -19.196 1.00 63.34 101 ARG A CA 1
ATOM 795 C C . ARG A 1 101 ? 14.666 12.930 -20.211 1.00 63.34 101 ARG A C 1
ATOM 797 O O . ARG A 1 101 ? 15.688 12.270 -20.399 1.00 63.34 101 ARG A O 1
ATOM 804 N N . LYS A 1 102 ? 14.379 14.049 -20.875 1.00 57.66 102 LYS A N 1
ATOM 805 C CA . LYS A 1 102 ? 15.275 14.706 -21.829 1.00 57.66 102 LYS A CA 1
ATOM 806 C C . LYS A 1 102 ? 16.454 15.336 -21.091 1.00 57.66 102 LYS A C 1
ATOM 808 O O . LYS A 1 102 ? 17.583 15.046 -21.458 1.00 57.66 102 LYS A O 1
ATOM 813 N N . GLU A 1 103 ? 16.214 16.038 -19.985 1.00 57.09 103 GLU A N 1
ATOM 814 C CA . GLU A 1 103 ? 17.267 16.554 -19.090 1.00 57.09 103 GLU A CA 1
ATOM 815 C C . GLU A 1 103 ? 18.215 15.454 -18.587 1.00 57.09 103 GLU A C 1
ATOM 817 O O . GLU A 1 103 ? 19.424 15.655 -18.543 1.00 57.09 103 GLU A O 1
ATOM 822 N N . LEU A 1 104 ? 17.695 14.260 -18.277 1.00 55.31 104 LEU A N 1
ATOM 823 C CA . LEU A 1 104 ? 18.518 13.106 -17.884 1.00 55.31 104 LEU A CA 1
ATOM 824 C C . LEU A 1 104 ? 19.274 12.441 -19.046 1.00 55.31 104 LEU A C 1
ATOM 826 O O . LEU A 1 104 ? 20.226 11.701 -18.803 1.00 55.31 104 LEU A O 1
ATOM 830 N N . GLN A 1 105 ? 18.818 12.621 -20.289 1.00 54.66 105 GLN A N 1
ATOM 831 C CA . GLN A 1 105 ? 19.447 12.049 -21.488 1.00 54.66 105 GLN A CA 1
ATOM 832 C C . GLN A 1 105 ? 20.465 12.993 -22.135 1.00 54.66 105 GLN A C 1
ATOM 834 O O . GLN A 1 105 ? 21.290 12.530 -22.925 1.00 54.66 105 GLN A O 1
ATOM 839 N N . VAL A 1 106 ? 20.429 14.286 -21.808 1.00 48.75 106 VAL A N 1
ATOM 840 C CA . VAL A 1 106 ? 21.422 15.259 -22.260 1.00 48.75 106 VAL A CA 1
ATOM 841 C C . VAL A 1 106 ? 22.736 14.996 -21.505 1.00 48.75 106 VAL A C 1
ATOM 843 O O . VAL A 1 106 ? 22.884 15.313 -20.331 1.00 48.75 106 VAL A O 1
ATOM 846 N N . ASP A 1 107 ? 23.679 14.396 -22.236 1.00 44.03 107 ASP A N 1
ATOM 847 C CA . ASP A 1 107 ? 25.116 14.245 -21.965 1.00 44.03 107 ASP A CA 1
ATOM 848 C C . ASP A 1 107 ? 25.603 13.114 -21.031 1.00 44.03 107 ASP A C 1
ATOM 850 O O . ASP A 1 107 ? 26.191 13.345 -19.978 1.00 44.03 107 ASP A O 1
ATOM 854 N N . ASN A 1 108 ? 25.562 11.874 -21.543 1.00 47.41 108 ASN A N 1
ATOM 855 C CA . ASN A 1 108 ? 26.635 10.884 -21.302 1.00 47.41 108 ASN A CA 1
ATOM 856 C C . ASN A 1 108 ? 27.864 11.105 -22.222 1.00 47.41 108 ASN A C 1
ATOM 858 O O . ASN A 1 108 ? 28.792 10.300 -22.204 1.00 47.41 108 ASN A O 1
ATOM 862 N N . SER A 1 109 ? 27.876 12.177 -23.025 1.00 52.03 109 SER A N 1
ATOM 863 C CA . SER A 1 109 ? 28.960 12.518 -23.964 1.00 52.03 109 SER A CA 1
ATOM 864 C C . SER A 1 109 ? 29.874 13.648 -23.479 1.00 52.03 109 SER A C 1
ATOM 866 O O . SER A 1 109 ? 30.882 13.931 -24.120 1.00 52.03 109 SER A O 1
ATOM 868 N N . LYS A 1 110 ? 29.566 14.294 -22.347 1.00 49.06 110 LYS A N 1
ATOM 869 C CA . LYS A 1 110 ? 30.519 15.157 -21.645 1.00 49.06 110 LYS A CA 1
ATOM 870 C C . LYS A 1 110 ? 31.107 14.337 -20.510 1.00 49.06 110 LYS A C 1
ATOM 872 O O . LYS A 1 110 ? 30.397 14.027 -19.555 1.00 49.06 110 LYS A O 1
ATOM 877 N N . GLU A 1 111 ? 32.388 13.984 -20.601 1.00 43.03 111 GLU A N 1
ATOM 878 C CA . GLU A 1 111 ? 33.173 13.665 -19.408 1.00 43.03 111 GLU A CA 1
ATOM 879 C C . GLU A 1 111 ? 32.833 14.717 -18.351 1.00 43.03 111 GLU A C 1
ATOM 881 O O . GLU A 1 111 ? 33.073 15.912 -18.548 1.00 43.03 111 GLU A O 1
ATOM 886 N N . LYS A 1 112 ? 32.213 14.300 -17.244 1.00 46.84 112 LYS A N 1
ATOM 887 C CA . LYS A 1 112 ? 32.120 15.170 -16.079 1.00 46.84 112 LYS A CA 1
ATOM 888 C C . LYS A 1 112 ? 33.563 15.446 -15.684 1.00 46.84 112 LYS A C 1
ATOM 890 O O . LYS A 1 112 ? 34.199 14.562 -15.116 1.00 46.84 112 LYS A O 1
ATOM 895 N N . LYS A 1 113 ? 34.087 16.636 -16.009 1.00 50.72 113 LYS A N 1
ATOM 896 C CA . LYS A 1 113 ? 35.313 17.141 -15.389 1.00 50.72 113 LYS A CA 1
ATOM 897 C C . LYS A 1 113 ? 35.107 16.968 -13.893 1.00 50.72 113 LYS A C 1
ATOM 899 O O . LYS A 1 113 ? 34.211 17.585 -13.319 1.00 50.72 113 LYS A O 1
ATOM 904 N N . VAL A 1 114 ? 35.857 16.041 -13.306 1.00 48.50 114 VAL A N 1
ATOM 905 C CA . VAL A 1 114 ? 35.866 15.849 -11.862 1.00 48.50 114 VAL A CA 1
ATOM 906 C C . VAL A 1 114 ? 36.266 17.208 -11.284 1.00 48.50 114 VAL A C 1
ATOM 908 O O . VAL A 1 114 ? 37.287 17.740 -11.731 1.00 48.50 114 VAL A O 1
ATOM 911 N N . PRO A 1 115 ? 35.455 17.813 -10.395 1.00 56.56 115 PRO A N 1
ATOM 912 C CA . PRO A 1 115 ? 35.776 19.113 -9.827 1.00 56.56 115 PRO A CA 1
ATOM 913 C C . PRO A 1 115 ? 37.200 19.097 -9.275 1.00 56.56 115 PRO A C 1
ATOM 915 O O . PRO A 1 115 ? 37.627 18.105 -8.675 1.00 56.56 115 PRO A O 1
ATOM 918 N N . ASN A 1 116 ? 37.947 20.174 -9.501 1.00 63.72 116 ASN A N 1
ATOM 919 C CA . ASN A 1 116 ? 39.296 20.310 -8.954 1.00 63.72 116 ASN A CA 1
ATOM 920 C C . ASN A 1 116 ? 39.232 20.144 -7.419 1.00 63.72 116 ASN A C 1
ATOM 922 O O . ASN A 1 116 ? 38.231 20.506 -6.801 1.00 63.72 116 ASN A O 1
ATOM 926 N N . ALA A 1 117 ? 40.289 19.634 -6.780 1.00 63.94 117 ALA A N 1
ATOM 927 C CA . ALA A 1 117 ? 40.381 19.468 -5.325 1.00 63.94 117 ALA A CA 1
ATOM 928 C C . ALA A 1 117 ? 39.909 20.714 -4.545 1.00 63.94 117 ALA A C 1
ATOM 930 O O . ALA A 1 117 ? 39.249 20.596 -3.514 1.00 63.94 117 ALA A O 1
ATOM 931 N N . LYS A 1 118 ? 40.167 21.907 -5.096 1.00 69.62 118 LYS A N 1
ATOM 932 C CA . LYS A 1 118 ? 39.723 23.194 -4.54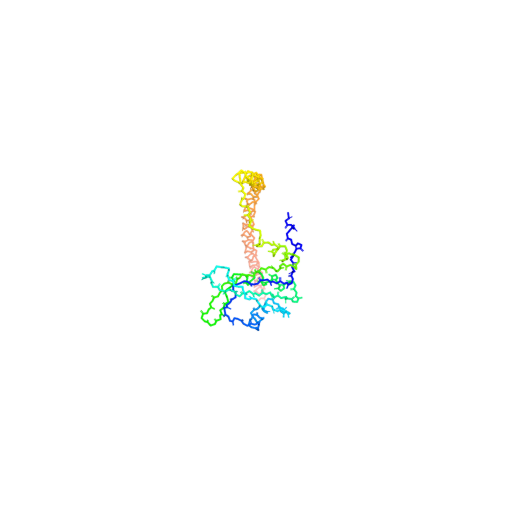6 1.00 69.62 118 LYS A CA 1
ATOM 933 C C . LYS A 1 118 ? 38.197 23.392 -4.599 1.00 69.62 118 LYS A C 1
ATOM 935 O O . LYS A 1 118 ? 37.604 23.815 -3.613 1.00 69.62 118 LYS A O 1
ATOM 940 N N . GLU A 1 119 ? 37.553 23.017 -5.705 1.00 67.38 119 GLU A N 1
ATOM 941 C CA . GLU A 1 119 ? 36.087 23.052 -5.852 1.00 67.38 119 GLU A CA 1
ATOM 942 C C . GLU A 1 119 ? 35.409 22.014 -4.949 1.00 67.38 119 GLU A C 1
ATOM 944 O O . GLU A 1 119 ? 34.356 22.287 -4.376 1.00 67.38 119 GLU A O 1
ATOM 949 N N . TYR A 1 120 ? 36.027 20.840 -4.762 1.00 61.75 120 TYR A N 1
ATOM 950 C CA . TYR A 1 120 ? 35.552 19.839 -3.800 1.00 61.75 120 TYR A CA 1
ATOM 951 C C . TYR A 1 120 ? 35.573 20.367 -2.364 1.00 61.75 120 TYR A C 1
ATOM 953 O O . TYR A 1 120 ? 34.629 20.132 -1.609 1.00 61.75 120 TYR A O 1
ATOM 961 N N . GLN A 1 121 ? 36.622 21.104 -1.994 1.00 64.31 121 GLN A N 1
ATOM 962 C CA . GLN A 1 121 ? 36.725 21.741 -0.684 1.00 64.31 121 GLN A CA 1
ATOM 963 C C . GLN A 1 121 ? 35.637 22.799 -0.481 1.00 64.31 121 GLN A C 1
ATOM 965 O O . GLN A 1 121 ? 34.957 22.775 0.544 1.00 64.31 121 GLN A O 1
ATOM 970 N N . GLU A 1 122 ? 35.403 23.668 -1.465 1.00 68.56 122 GLU A N 1
ATOM 971 C CA . GLU A 1 122 ? 34.341 24.681 -1.395 1.00 68.56 122 GLU A CA 1
ATOM 972 C C . GLU A 1 122 ? 32.937 24.061 -1.333 1.00 68.56 122 GLU A C 1
ATOM 974 O O . GLU A 1 122 ? 32.103 24.494 -0.535 1.00 68.56 122 GLU A O 1
ATOM 979 N N . LEU A 1 123 ? 32.673 23.007 -2.113 1.00 64.06 123 LEU A N 1
ATOM 980 C CA . LEU A 1 123 ? 31.411 22.263 -2.069 1.00 64.06 123 LEU A CA 1
ATOM 981 C C . LEU A 1 123 ? 31.197 21.578 -0.714 1.00 64.06 123 LEU A C 1
ATOM 983 O O . LEU A 1 123 ? 30.087 21.609 -0.181 1.00 64.06 123 LEU A O 1
ATOM 987 N N . TRP A 1 124 ? 32.247 20.995 -0.132 1.00 60.44 124 TRP A N 1
ATOM 988 C CA . TRP A 1 124 ? 32.186 20.384 1.195 1.00 60.44 124 TRP A CA 1
ATOM 989 C C . TRP A 1 124 ? 31.913 21.425 2.288 1.00 60.44 124 TRP A C 1
ATOM 991 O O . TRP A 1 124 ? 31.021 21.218 3.108 1.00 60.44 124 TRP A O 1
ATOM 1001 N N . LEU A 1 125 ? 32.583 22.582 2.246 1.00 64.25 125 LEU A N 1
ATOM 1002 C CA . LEU A 1 125 ? 32.328 23.721 3.141 1.00 64.25 125 LEU A CA 1
ATOM 1003 C C . LEU A 1 125 ? 30.877 24.223 3.029 1.00 64.25 125 LEU A C 1
ATOM 1005 O O . LEU A 1 125 ? 30.215 24.468 4.041 1.00 64.25 125 LEU A O 1
ATOM 1009 N N . LYS A 1 126 ? 30.344 24.306 1.805 1.00 66.50 126 LYS A N 1
ATOM 1010 C CA . LYS A 1 126 ? 28.964 24.740 1.541 1.00 66.50 126 LYS A CA 1
ATOM 1011 C C . LYS A 1 126 ? 27.925 23.731 2.051 1.00 66.50 126 LYS A C 1
ATOM 1013 O O . LYS A 1 126 ? 26.900 24.131 2.603 1.00 66.50 126 LYS A O 1
ATOM 1018 N N . CYS A 1 127 ? 28.202 22.433 1.922 1.00 49.75 127 CYS A N 1
ATOM 1019 C CA . CYS A 1 127 ? 27.376 21.356 2.477 1.00 49.75 127 CYS A CA 1
ATOM 1020 C C . CYS A 1 127 ? 27.476 21.255 4.009 1.00 49.75 127 CYS A C 1
ATOM 1022 O O . CYS A 1 127 ? 26.466 20.995 4.659 1.00 49.75 127 CYS A O 1
ATOM 1024 N N . SER A 1 128 ? 28.651 21.512 4.590 1.00 54.94 128 SER A N 1
ATOM 1025 C CA . SER A 1 128 ? 28.878 21.522 6.043 1.00 54.94 128 SER A CA 1
ATOM 1026 C C . SER A 1 128 ? 28.026 22.592 6.737 1.00 54.94 128 SER A C 1
ATOM 1028 O O . SER A 1 128 ? 27.297 22.308 7.686 1.00 54.94 128 SER A O 1
ATOM 1030 N N . SER A 1 129 ? 27.975 23.795 6.157 1.00 54.66 129 SER A N 1
ATOM 1031 C CA . SER A 1 129 ? 27.128 24.888 6.651 1.00 54.66 129 SER A CA 1
ATOM 1032 C C . SER A 1 129 ? 25.620 24.588 6.531 1.00 54.66 129 SER A C 1
ATOM 1034 O O . SER A 1 129 ? 24.799 25.116 7.282 1.00 54.66 129 SER A O 1
ATOM 1036 N N . ASN A 1 130 ? 25.228 23.699 5.610 1.00 58.62 130 ASN A N 1
ATOM 1037 C CA . ASN A 1 130 ? 23.851 23.218 5.498 1.00 58.62 130 ASN A CA 1
ATOM 1038 C C . ASN A 1 130 ? 23.523 22.162 6.572 1.00 58.62 130 ASN A C 1
ATOM 1040 O O . ASN A 1 130 ? 22.404 22.131 7.075 1.00 58.62 130 ASN A O 1
ATOM 1044 N N . ALA A 1 131 ? 24.496 21.337 6.974 1.00 58.47 131 ALA A N 1
ATOM 1045 C CA . ALA A 1 131 ? 24.335 20.353 8.047 1.00 58.47 131 ALA A CA 1
ATOM 1046 C C . ALA A 1 131 ? 24.141 21.011 9.427 1.00 58.47 131 ALA A C 1
ATOM 1048 O O . ALA A 1 131 ? 23.304 20.562 10.207 1.00 58.47 131 ALA A O 1
ATOM 1049 N N . GLU A 1 132 ? 24.833 22.117 9.710 1.00 61.22 132 GLU A N 1
ATOM 1050 C CA . GLU A 1 132 ? 24.640 22.899 10.944 1.00 61.22 132 GLU A CA 1
ATOM 1051 C C . GLU A 1 132 ? 23.253 23.552 11.012 1.00 61.22 132 GLU A C 1
ATOM 1053 O O . GLU A 1 132 ? 22.589 23.496 12.049 1.00 61.22 132 GLU A O 1
ATOM 1058 N N . LYS A 1 133 ? 22.767 24.095 9.888 1.00 62.72 133 LYS A N 1
ATOM 1059 C CA . LYS A 1 133 ? 21.401 24.633 9.776 1.00 62.72 133 LYS A CA 1
ATOM 1060 C C . LYS A 1 133 ? 20.343 23.546 9.959 1.00 62.72 133 LYS A C 1
ATOM 1062 O O . LYS A 1 133 ? 19.343 23.776 10.630 1.00 62.72 133 LYS A O 1
ATOM 1067 N N . ILE A 1 134 ? 20.575 22.351 9.413 1.00 57.50 134 ILE A N 1
ATOM 1068 C CA . ILE A 1 134 ? 19.708 21.186 9.630 1.00 57.50 134 ILE A CA 1
ATOM 1069 C C . ILE A 1 134 ? 19.701 20.809 11.119 1.00 57.50 134 ILE A C 1
ATOM 1071 O O . ILE A 1 134 ? 18.629 20.666 11.702 1.00 57.50 134 ILE A O 1
ATOM 1075 N N . ASN A 1 135 ? 20.860 20.738 11.773 1.00 59.31 135 ASN A N 1
ATOM 1076 C CA . ASN A 1 135 ? 20.937 20.420 13.201 1.00 59.31 135 ASN A CA 1
ATOM 1077 C C . ASN A 1 135 ? 20.227 21.460 14.087 1.00 59.31 135 ASN A C 1
ATOM 1079 O O . ASN A 1 135 ? 19.571 21.071 15.048 1.00 59.31 135 ASN A O 1
ATOM 1083 N N . GLN A 1 136 ? 20.273 22.754 13.749 1.00 61.22 136 GLN A N 1
ATOM 1084 C CA . GLN A 1 136 ? 19.520 23.801 14.462 1.00 61.22 136 GLN A CA 1
ATOM 1085 C C . GLN A 1 136 ? 17.998 23.704 14.271 1.00 61.22 136 GLN A C 1
ATOM 1087 O O . GLN A 1 136 ? 17.247 24.041 15.183 1.00 61.22 136 GLN A O 1
ATOM 1092 N N . ILE A 1 137 ? 17.527 23.228 13.114 1.00 61.41 137 ILE A N 1
ATOM 1093 C CA . ILE A 1 137 ? 16.095 22.991 12.875 1.00 61.41 137 ILE A CA 1
ATOM 1094 C C . ILE A 1 137 ? 15.591 21.801 13.708 1.00 61.41 137 ILE A C 1
ATOM 1096 O O . ILE A 1 137 ? 14.478 21.857 14.226 1.00 61.41 137 ILE A O 1
ATOM 1100 N N . TYR A 1 138 ? 16.393 20.740 13.844 1.00 53.66 138 TYR A N 1
ATOM 1101 C CA . TYR A 1 138 ? 15.980 19.497 14.512 1.00 53.66 138 TYR A CA 1
ATOM 1102 C C . TYR A 1 138 ? 16.252 19.463 16.027 1.00 53.66 138 TYR A C 1
ATOM 1104 O O . TYR A 1 138 ? 15.525 18.786 16.753 1.00 53.66 138 TYR A O 1
ATOM 1112 N N . ASN A 1 139 ? 17.236 20.212 16.533 1.00 57.62 139 ASN A N 1
ATOM 1113 C CA . ASN A 1 139 ? 17.526 20.323 17.966 1.00 57.62 139 ASN A CA 1
ATOM 1114 C C . ASN A 1 139 ? 16.978 21.631 18.547 1.00 57.62 139 ASN A C 1
ATOM 1116 O O . ASN A 1 139 ? 17.737 22.533 18.899 1.00 57.62 139 ASN A O 1
ATOM 1120 N N . LYS A 1 140 ? 15.652 21.724 18.691 1.00 64.88 140 LYS A N 1
ATOM 1121 C CA . LYS A 1 140 ? 15.010 22.759 19.514 1.00 64.88 140 LYS A CA 1
ATOM 1122 C C . LYS A 1 140 ? 14.726 22.218 20.924 1.00 64.88 140 LYS A C 1
ATOM 1124 O O . LYS A 1 140 ? 13.720 21.535 21.126 1.00 64.88 140 LYS A O 1
ATOM 1129 N N . PRO A 1 141 ? 15.586 22.503 21.918 1.00 65.12 141 PRO A N 1
ATOM 1130 C CA . PRO A 1 141 ? 15.481 21.923 23.260 1.00 65.12 141 PRO A CA 1
ATOM 1131 C C . PRO A 1 141 ? 14.218 22.356 24.024 1.00 65.12 141 PRO A C 1
ATOM 1133 O O . PRO A 1 141 ? 13.742 21.621 24.888 1.00 65.12 141 PRO A O 1
ATOM 1136 N N . GLU A 1 142 ? 13.644 23.520 23.704 1.00 70.44 142 GLU A N 1
ATOM 1137 C CA . GLU A 1 142 ? 12.397 23.994 24.321 1.00 70.44 142 GLU A CA 1
ATOM 1138 C C . GLU A 1 142 ? 11.182 23.164 23.899 1.00 70.44 142 GLU A C 1
ATOM 1140 O O . GLU A 1 142 ? 10.371 22.791 24.745 1.00 70.44 142 GLU A O 1
ATOM 1145 N N . GLU A 1 143 ? 11.084 22.807 22.617 1.00 71.31 143 GLU A N 1
ATOM 1146 C CA . GLU A 1 143 ? 9.993 21.971 22.104 1.00 71.31 143 GLU A CA 1
ATOM 1147 C C . GLU A 1 143 ? 10.084 20.550 22.689 1.00 71.31 143 GLU A C 1
ATOM 1149 O O . GLU A 1 143 ? 9.071 19.965 23.065 1.00 71.31 143 GLU A O 1
ATOM 1154 N N . GLN A 1 144 ? 11.297 20.018 22.875 1.00 68.06 144 GLN A N 1
ATOM 1155 C CA . GLN A 1 144 ? 11.507 18.720 23.527 1.00 68.06 144 GLN A CA 1
ATOM 1156 C C . GLN A 1 144 ? 11.113 18.729 25.012 1.00 68.06 144 GLN A C 1
ATOM 1158 O O . GLN A 1 144 ? 10.475 17.781 25.470 1.00 68.06 144 GLN A O 1
ATOM 1163 N N . LYS A 1 145 ? 11.423 19.803 25.757 1.00 80.94 145 LYS A N 1
ATOM 1164 C CA . LYS A 1 145 ? 10.963 19.965 27.150 1.00 80.94 145 LYS A CA 1
ATOM 1165 C C . LYS A 1 145 ? 9.440 20.031 27.246 1.00 80.94 145 LYS A C 1
ATOM 1167 O O . LYS A 1 145 ? 8.871 19.378 28.114 1.00 80.94 145 LYS A O 1
ATOM 1172 N N . GLN A 1 146 ? 8.787 20.763 26.343 1.00 82.69 146 GLN A N 1
ATOM 1173 C CA . GLN A 1 146 ? 7.324 20.847 26.301 1.00 82.69 146 GLN A CA 1
ATOM 1174 C C . GLN A 1 146 ? 6.686 19.495 25.962 1.00 82.69 146 GLN A C 1
ATOM 1176 O O . GLN A 1 146 ? 5.708 19.101 26.591 1.00 82.69 146 GLN A O 1
ATOM 1181 N N . ILE A 1 147 ? 7.250 18.751 25.004 1.00 78.00 147 ILE A N 1
ATOM 1182 C CA . ILE A 1 147 ? 6.785 17.401 24.656 1.00 78.00 147 ILE A CA 1
ATOM 1183 C C . ILE A 1 147 ? 6.902 16.460 25.856 1.00 78.00 147 ILE A C 1
ATOM 1185 O O . ILE A 1 147 ? 5.974 15.693 26.116 1.00 78.00 147 ILE A O 1
ATOM 1189 N N . GLU A 1 148 ? 8.013 16.514 26.589 1.00 86.06 148 GLU A N 1
ATOM 1190 C CA . GLU A 1 148 ? 8.210 15.660 27.756 1.00 86.06 148 GLU A CA 1
ATOM 1191 C C . GLU A 1 148 ? 7.268 16.046 28.900 1.00 86.06 148 GLU A C 1
ATOM 1193 O O . GLU A 1 148 ? 6.584 15.178 29.429 1.00 86.06 148 GLU A O 1
ATOM 1198 N N . GLU A 1 149 ? 7.101 17.339 29.192 1.00 92.19 149 GLU A N 1
ATOM 1199 C CA . GLU A 1 149 ? 6.127 17.819 30.181 1.00 92.19 149 GLU A CA 1
ATOM 1200 C C . GLU A 1 149 ? 4.689 17.382 29.839 1.00 92.19 149 GLU A C 1
ATOM 1202 O O . GLU A 1 149 ? 3.931 16.939 30.708 1.00 92.19 149 GLU A O 1
ATOM 1207 N N . LEU A 1 150 ? 4.311 17.452 28.557 1.00 89.00 150 LEU A N 1
ATOM 1208 C CA . LEU A 1 150 ? 3.012 16.980 28.076 1.00 89.00 150 LEU A CA 1
ATOM 1209 C C . LEU A 1 150 ? 2.851 15.462 28.229 1.00 89.00 150 LEU A C 1
ATOM 1211 O O . LEU A 1 150 ? 1.752 14.997 28.539 1.00 89.00 150 LEU A O 1
ATOM 1215 N N . ARG A 1 151 ? 3.919 14.676 28.043 1.00 88.94 151 ARG A N 1
ATOM 1216 C CA . ARG A 1 151 ? 3.900 13.221 28.270 1.00 88.94 151 ARG A CA 1
ATOM 1217 C C . ARG A 1 151 ? 3.696 12.891 29.742 1.00 88.94 151 ARG A C 1
ATOM 1219 O O . ARG A 1 151 ? 2.861 12.036 30.041 1.00 88.94 151 ARG A O 1
ATOM 1226 N N . THR A 1 152 ? 4.381 13.589 30.647 1.00 92.62 152 THR A N 1
ATOM 1227 C CA . THR A 1 152 ? 4.226 13.392 32.095 1.00 92.62 152 THR A CA 1
ATOM 1228 C C . THR A 1 152 ? 2.800 13.715 32.531 1.00 92.62 152 THR A C 1
ATOM 1230 O O . THR A 1 152 ? 2.132 12.866 33.120 1.00 92.62 152 THR A O 1
ATOM 1233 N N . LYS A 1 153 ? 2.272 14.878 32.119 1.00 95.44 153 LYS A N 1
ATOM 1234 C CA . LYS A 1 153 ? 0.878 15.279 32.386 1.00 95.44 153 LYS A CA 1
ATOM 1235 C C . LYS A 1 153 ? -0.136 14.275 31.836 1.00 95.44 153 LYS A C 1
ATOM 1237 O O . LYS A 1 153 ? -1.121 13.959 32.501 1.00 95.44 153 LYS A O 1
ATOM 1242 N N . LYS A 1 154 ? 0.097 13.740 30.632 1.00 94.94 154 LYS A N 1
ATOM 1243 C CA . LYS A 1 154 ? -0.762 12.704 30.042 1.00 94.94 154 LYS A CA 1
ATOM 1244 C C . LYS A 1 154 ? -0.753 11.419 30.875 1.00 94.94 154 LYS A C 1
ATOM 1246 O O . LYS A 1 154 ? -1.810 10.821 31.062 1.00 94.94 154 LYS A O 1
ATOM 1251 N N . CYS A 1 155 ? 0.409 11.010 31.383 1.00 88.62 155 CYS A N 1
ATOM 1252 C CA . CYS A 1 155 ? 0.543 9.833 32.239 1.00 88.62 155 CYS A CA 1
ATOM 1253 C C . CYS A 1 155 ? -0.208 10.011 33.573 1.00 88.62 155 CYS A C 1
ATOM 1255 O O . CYS A 1 155 ? -0.975 9.138 33.975 1.00 88.62 155 CYS A O 1
ATOM 1257 N N . GLU A 1 156 ? -0.078 11.177 34.213 1.00 94.56 156 GLU A N 1
ATOM 1258 C CA . GLU A 1 156 ? -0.790 11.507 35.458 1.00 94.56 156 GLU A CA 1
ATOM 1259 C C . GLU A 1 156 ? -2.314 11.530 35.282 1.00 94.56 156 GLU A C 1
ATOM 1261 O O . GLU A 1 156 ? -3.055 10.986 36.105 1.00 94.56 156 GLU A O 1
ATOM 1266 N N . LEU A 1 157 ? -2.800 12.140 34.196 1.00 94.56 157 LEU A N 1
ATOM 1267 C CA . LEU A 1 157 ? -4.228 12.166 33.876 1.00 94.56 157 LEU A CA 1
ATOM 1268 C C . LEU A 1 157 ? -4.778 10.760 33.626 1.00 94.56 157 LEU A C 1
ATOM 1270 O O . LEU A 1 157 ? -5.880 10.452 34.078 1.00 94.56 157 LEU A O 1
ATOM 1274 N N . GLN A 1 158 ? -4.003 9.901 32.959 1.00 94.12 158 GLN A N 1
ATOM 1275 C CA . GLN A 1 158 ? -4.382 8.512 32.721 1.00 94.12 158 GLN A CA 1
ATOM 1276 C C . GLN A 1 158 ? -4.522 7.736 34.039 1.00 94.12 158 GLN A C 1
ATOM 1278 O O . GLN A 1 158 ? -5.531 7.063 34.245 1.00 94.12 158 GLN A O 1
ATOM 1283 N N . ALA A 1 159 ? -3.567 7.891 34.962 1.00 94.62 159 ALA A N 1
ATOM 1284 C CA . ALA A 1 159 ? -3.627 7.255 36.277 1.00 94.62 159 ALA A CA 1
ATOM 1285 C C . ALA A 1 159 ? -4.870 7.694 37.071 1.00 94.62 159 ALA A C 1
ATOM 1287 O O . ALA A 1 159 ? -5.624 6.847 37.556 1.00 94.62 159 ALA A O 1
ATOM 1288 N N . LYS A 1 160 ? -5.155 9.005 37.120 1.00 95.94 160 LYS A N 1
ATOM 1289 C CA . LYS A 1 160 ? -6.371 9.539 37.763 1.00 95.94 160 LYS A CA 1
ATOM 1290 C C . LYS A 1 160 ? -7.651 9.003 37.123 1.00 95.94 160 LYS A C 1
ATOM 1292 O O . LYS A 1 160 ? -8.619 8.703 37.821 1.00 95.94 160 LYS A O 1
ATOM 1297 N N . GLN A 1 161 ? -7.675 8.875 35.798 1.00 94.62 161 GLN A N 1
ATOM 1298 C CA . GLN A 1 161 ? -8.829 8.333 35.086 1.00 94.62 161 GLN A CA 1
ATOM 1299 C C . GLN A 1 161 ? -9.079 6.864 35.453 1.00 94.62 161 GLN A C 1
ATOM 1301 O O . GLN A 1 161 ? -10.232 6.451 35.589 1.00 94.62 161 GLN A O 1
ATOM 1306 N N . ASP A 1 162 ? -8.023 6.077 35.643 1.00 95.00 162 ASP A N 1
ATOM 1307 C CA . ASP A 1 162 ? -8.140 4.669 36.012 1.00 95.00 162 ASP A CA 1
ATOM 1308 C C . ASP A 1 162 ? -8.508 4.477 37.493 1.00 95.00 162 ASP A C 1
ATOM 1310 O O . ASP A 1 162 ? -9.285 3.574 37.815 1.00 95.00 162 ASP A O 1
ATOM 1314 N N . GLU A 1 163 ? -8.067 5.365 38.386 1.00 96.31 163 GLU A N 1
ATOM 1315 C CA . GLU A 1 163 ? -8.570 5.428 39.766 1.00 96.31 163 GLU A CA 1
ATOM 1316 C C . GLU A 1 163 ? -10.068 5.747 39.813 1.00 96.31 163 GLU A C 1
ATOM 1318 O O . GLU A 1 163 ? -10.830 5.020 40.454 1.00 96.31 163 GLU A O 1
ATOM 1323 N N . LEU A 1 164 ? -10.520 6.762 39.069 1.00 95.50 164 LEU A N 1
ATOM 1324 C CA . LEU A 1 164 ? -11.941 7.119 38.979 1.00 95.50 164 LEU A CA 1
ATOM 1325 C C . LEU A 1 164 ? -12.800 5.990 38.397 1.00 95.50 164 LEU A C 1
ATOM 1327 O O . LEU A 1 164 ? -13.947 5.800 38.797 1.00 95.50 164 LEU A O 1
ATOM 1331 N N . LYS A 1 165 ? -12.274 5.211 37.447 1.00 95.50 165 LYS A N 1
ATOM 1332 C CA . LYS A 1 165 ? -12.980 4.023 36.942 1.00 95.50 165 LYS A CA 1
ATOM 1333 C C . LYS A 1 165 ? -13.137 2.963 38.028 1.00 95.50 165 LYS A C 1
ATOM 1335 O O . LYS A 1 165 ? -14.219 2.393 38.156 1.00 95.50 165 LYS A O 1
ATOM 1340 N N . LYS A 1 166 ? -12.087 2.705 38.816 1.00 96.12 166 LYS A N 1
ATOM 1341 C CA . LYS A 1 166 ? -12.140 1.743 39.927 1.00 96.12 166 LYS A CA 1
ATOM 1342 C C . LYS A 1 166 ? -13.163 2.165 40.979 1.00 96.12 166 LYS A C 1
ATOM 1344 O O . LYS A 1 166 ? -13.979 1.338 41.381 1.00 96.12 166 LYS A O 1
ATOM 1349 N N . THR A 1 167 ? -13.165 3.436 41.384 1.00 95.50 167 THR A N 1
ATOM 1350 C CA . THR A 1 167 ? -14.135 3.946 42.367 1.00 95.50 167 THR A CA 1
ATOM 1351 C C . THR A 1 167 ? -15.562 3.892 41.832 1.00 95.50 167 THR A C 1
ATOM 1353 O O . THR A 1 167 ? -16.451 3.426 42.538 1.00 95.50 167 THR A O 1
ATOM 1356 N N . ASN A 1 168 ? -15.786 4.265 40.570 1.00 95.69 168 ASN A N 1
ATOM 1357 C CA . ASN A 1 168 ? -17.104 4.165 39.943 1.00 95.69 168 ASN A CA 1
ATOM 1358 C C . ASN A 1 168 ? -17.622 2.726 39.877 1.00 95.69 168 ASN A C 1
ATOM 1360 O O . ASN A 1 168 ? -18.811 2.501 40.087 1.00 95.69 168 ASN A O 1
ATOM 1364 N N . ASN A 1 169 ? -16.760 1.750 39.590 1.00 95.00 169 ASN A N 1
ATOM 1365 C CA . ASN A 1 169 ? -17.165 0.345 39.600 1.00 95.00 169 ASN A CA 1
ATOM 1366 C C . ASN A 1 169 ? -17.535 -0.112 41.015 1.00 95.00 169 ASN A C 1
ATOM 1368 O O . ASN A 1 169 ? -18.603 -0.683 41.196 1.00 95.00 169 ASN A O 1
ATOM 1372 N N . LYS A 1 170 ? -16.735 0.248 42.025 1.00 96.12 170 LYS A N 1
ATOM 1373 C CA . LYS A 1 170 ? -17.050 -0.063 43.426 1.00 96.12 170 LYS A CA 1
ATOM 1374 C C . LYS A 1 170 ? -18.386 0.546 43.875 1.00 96.12 170 LYS A C 1
ATOM 1376 O O . LYS A 1 170 ? -19.200 -0.139 44.480 1.00 96.12 170 LYS A O 1
ATOM 1381 N N . LEU A 1 171 ? -18.643 1.808 43.527 1.00 96.25 171 LEU A N 1
ATOM 1382 C CA . LEU A 1 171 ? -19.914 2.475 43.833 1.00 96.25 171 LEU A CA 1
ATOM 1383 C C . LEU A 1 171 ? -21.102 1.812 43.127 1.00 96.25 171 LEU A C 1
ATOM 1385 O O . LEU A 1 171 ? -22.182 1.717 43.703 1.00 96.25 171 LEU A O 1
ATOM 1389 N N . LYS A 1 172 ? -20.926 1.328 41.890 1.00 95.81 172 LYS A N 1
ATOM 1390 C CA . LYS A 1 172 ? -21.968 0.549 41.202 1.00 95.81 172 LYS A CA 1
ATOM 1391 C C . LYS A 1 172 ? -22.288 -0.741 41.951 1.00 95.81 172 LYS A C 1
ATOM 1393 O O . LYS A 1 172 ? -23.464 -1.075 42.076 1.00 95.81 172 LYS A O 1
ATOM 1398 N N . ASP A 1 173 ? -21.271 -1.431 42.456 1.00 95.69 173 ASP A N 1
ATOM 1399 C CA . ASP A 1 173 ? -21.457 -2.655 43.235 1.00 95.69 173 ASP A CA 1
ATOM 1400 C C . ASP A 1 173 ? -22.199 -2.365 44.551 1.00 95.69 173 ASP A C 1
ATOM 1402 O O . ASP A 1 173 ? -23.168 -3.054 44.872 1.00 95.69 173 ASP A O 1
ATOM 1406 N N . GLU A 1 174 ? -21.834 -1.288 45.256 1.00 96.88 174 GLU A N 1
ATOM 1407 C CA . GLU A 1 174 ? -22.528 -0.832 46.472 1.00 96.88 174 GLU A CA 1
ATOM 1408 C C . GLU A 1 174 ? -23.995 -0.453 46.196 1.00 96.88 174 GLU A C 1
ATOM 1410 O O . GLU A 1 174 ? -24.895 -0.860 46.931 1.00 96.88 174 GLU A O 1
ATOM 1415 N N . ILE A 1 175 ? -24.274 0.258 45.097 1.00 97.06 175 ILE A N 1
ATOM 1416 C CA . ILE A 1 175 ? -25.647 0.595 44.683 1.00 97.06 175 ILE A CA 1
ATOM 1417 C C . ILE A 1 175 ? -26.466 -0.669 44.391 1.00 97.06 175 ILE A C 1
ATOM 1419 O O . ILE A 1 175 ? -27.647 -0.737 44.745 1.00 97.06 175 ILE A O 1
ATOM 1423 N N . ASN A 1 176 ? -25.870 -1.672 43.744 1.00 96.38 176 ASN A N 1
ATOM 1424 C CA . ASN A 1 176 ? -26.546 -2.935 43.456 1.00 96.38 176 ASN A CA 1
ATOM 1425 C C . ASN A 1 176 ? -26.861 -3.712 44.738 1.00 96.38 176 ASN A C 1
ATOM 1427 O O . ASN A 1 176 ? -27.971 -4.231 44.868 1.00 96.38 176 ASN A O 1
ATOM 1431 N N . LEU A 1 177 ? -25.930 -3.743 45.694 1.00 96.50 177 LEU A N 1
ATOM 1432 C CA . LEU A 1 177 ? -26.150 -4.372 46.994 1.00 96.50 177 LEU A CA 1
ATOM 1433 C C . LEU A 1 177 ? -27.311 -3.702 47.743 1.00 96.50 177 LEU A C 1
ATOM 1435 O O . LEU A 1 177 ? -28.247 -4.381 48.156 1.00 96.50 177 LEU A O 1
ATOM 1439 N N . LEU A 1 178 ? -27.315 -2.367 47.819 1.00 96.94 178 LEU A N 1
ATOM 1440 C CA . LEU A 1 178 ? -28.394 -1.610 48.461 1.00 96.94 178 LEU A CA 1
ATOM 1441 C C . LEU A 1 178 ? -29.753 -1.842 47.784 1.00 96.94 178 LEU A C 1
ATOM 1443 O O . LEU A 1 178 ? -30.776 -1.949 48.460 1.00 96.94 178 LEU A O 1
ATOM 1447 N N . ARG A 1 179 ? -29.793 -1.962 46.449 1.00 97.50 179 ARG A N 1
ATOM 1448 C CA . ARG A 1 179 ? -31.028 -2.320 45.728 1.00 97.50 179 ARG A CA 1
ATOM 1449 C C . ARG A 1 179 ? -31.557 -3.692 46.143 1.00 97.50 179 ARG A C 1
ATOM 1451 O O . ARG A 1 179 ? -32.764 -3.820 46.348 1.00 97.50 179 ARG A O 1
ATOM 1458 N N . LEU A 1 180 ? -30.681 -4.690 46.273 1.00 96.81 180 LEU A N 1
ATOM 1459 C CA . LEU A 1 180 ? -31.059 -6.034 46.717 1.00 96.81 180 LEU A CA 1
ATOM 1460 C C . LEU A 1 180 ? -31.564 -6.024 48.166 1.00 96.81 180 LEU A C 1
ATOM 1462 O O . LEU A 1 180 ? -32.603 -6.614 48.452 1.00 96.81 180 LEU A O 1
ATOM 1466 N N . GLU A 1 181 ? -30.898 -5.298 49.066 1.00 96.94 181 GLU A N 1
ATOM 1467 C CA . GLU A 1 181 ? -31.336 -5.158 50.462 1.00 96.94 181 GLU A CA 1
ATOM 1468 C C . GLU A 1 181 ? -32.731 -4.528 50.575 1.00 96.94 181 GLU A C 1
ATOM 1470 O O . GLU A 1 181 ? -33.574 -4.994 51.346 1.00 96.94 181 GLU A O 1
ATOM 1475 N N . VAL A 1 182 ? -33.005 -3.489 49.780 1.00 96.88 182 VAL A N 1
ATOM 1476 C CA . VAL A 1 182 ? -34.334 -2.865 49.715 1.00 96.88 182 VAL A CA 1
ATOM 1477 C C . VAL A 1 182 ? -35.378 -3.849 49.181 1.00 96.88 182 VAL A C 1
ATOM 1479 O O . VAL A 1 182 ? -36.486 -3.913 49.715 1.00 96.88 182 VAL A O 1
ATOM 1482 N N . GLN A 1 183 ? -35.046 -4.643 48.158 1.00 96.50 183 GLN A N 1
ATOM 1483 C CA . GLN A 1 183 ? -35.950 -5.672 47.635 1.00 96.50 183 GLN A CA 1
ATOM 1484 C C . GLN A 1 183 ? -36.291 -6.734 48.685 1.00 96.50 183 GLN A C 1
ATOM 1486 O O . GLN A 1 183 ? -37.468 -7.064 48.830 1.00 96.50 183 GLN A O 1
ATOM 1491 N N . ILE A 1 184 ? -35.301 -7.220 49.441 1.00 96.56 184 ILE A N 1
ATOM 1492 C CA . ILE A 1 184 ? -35.508 -8.199 50.520 1.00 96.56 184 ILE A CA 1
ATOM 1493 C C . ILE A 1 184 ? -36.449 -7.623 51.582 1.00 96.56 184 ILE A C 1
ATOM 1495 O O . ILE A 1 184 ? -37.487 -8.222 51.854 1.00 96.56 184 ILE A O 1
ATOM 1499 N N . LYS A 1 185 ? -36.171 -6.413 52.092 1.00 96.00 185 LYS A N 1
ATOM 1500 C CA . LYS A 1 185 ? -37.036 -5.752 53.088 1.00 96.00 185 LYS A CA 1
ATOM 1501 C C . LYS A 1 185 ? -38.475 -5.591 52.598 1.00 96.00 185 LYS A C 1
ATOM 1503 O O . LYS A 1 185 ? -39.417 -5.813 53.355 1.00 96.00 185 LYS A O 1
ATOM 1508 N N . ASN A 1 186 ? -38.663 -5.229 51.329 1.00 94.50 186 ASN A N 1
ATOM 1509 C CA . ASN A 1 186 ? -39.996 -5.117 50.740 1.00 94.50 186 ASN A CA 1
ATOM 1510 C C . ASN A 1 186 ? -40.717 -6.474 50.661 1.00 94.50 186 ASN A C 1
ATOM 1512 O O . ASN A 1 186 ? -41.928 -6.529 50.892 1.00 94.50 186 ASN A O 1
ATOM 1516 N N . MET A 1 187 ? -40.001 -7.562 50.351 1.00 94.38 187 MET A N 1
ATOM 1517 C CA . MET A 1 187 ? -40.572 -8.912 50.373 1.00 94.38 187 MET A CA 1
ATOM 1518 C C . MET A 1 187 ? -40.942 -9.352 51.789 1.00 94.38 187 MET A C 1
ATOM 1520 O O . MET A 1 187 ? -42.031 -9.891 51.976 1.00 94.38 187 MET A O 1
ATOM 1524 N N . ASP A 1 188 ? -40.096 -9.069 52.779 1.00 94.69 188 ASP A N 1
ATOM 1525 C CA . ASP A 1 188 ? -40.379 -9.381 54.181 1.00 94.69 188 ASP A CA 1
ATOM 1526 C C . ASP A 1 188 ? -41.644 -8.669 54.653 1.00 94.69 188 ASP A C 1
ATOM 1528 O O . ASP A 1 188 ? -42.564 -9.329 55.124 1.00 94.69 188 ASP A O 1
ATOM 1532 N N . ILE A 1 189 ? -41.761 -7.356 54.413 1.00 94.88 189 ILE A N 1
ATOM 1533 C CA . ILE A 1 189 ? -42.971 -6.579 54.735 1.00 94.88 189 ILE A CA 1
ATOM 1534 C C . ILE A 1 189 ? -44.218 -7.203 54.094 1.00 94.88 189 ILE A C 1
ATOM 1536 O O . ILE A 1 189 ? -45.272 -7.288 54.728 1.00 94.88 189 ILE A O 1
ATOM 1540 N N . LYS A 1 190 ? -44.123 -7.638 52.831 1.00 93.38 190 LYS A N 1
ATOM 1541 C CA . LYS A 1 190 ? -45.236 -8.287 52.127 1.00 93.38 190 LYS A CA 1
ATOM 1542 C C . LYS A 1 190 ? -45.610 -9.624 52.775 1.00 93.38 190 LYS A C 1
ATOM 1544 O O . LYS A 1 190 ? -46.797 -9.903 52.927 1.00 93.38 190 LYS A O 1
ATOM 1549 N N . ASN A 1 191 ? -44.621 -10.417 53.184 1.00 88.88 191 ASN A N 1
ATOM 1550 C CA . ASN A 1 191 ? -44.828 -11.693 53.865 1.00 88.88 191 ASN A CA 1
ATOM 1551 C C . ASN A 1 191 ? -45.435 -11.518 55.265 1.00 88.88 191 ASN A C 1
ATOM 1553 O O . ASN A 1 191 ? -46.307 -12.299 55.638 1.00 88.88 191 ASN A O 1
ATOM 1557 N N . THR A 1 192 ? -45.034 -10.495 56.027 1.00 93.06 192 THR A N 1
ATOM 1558 C CA . THR A 1 192 ? -45.626 -10.201 57.345 1.00 93.06 192 THR A CA 1
ATOM 1559 C C . THR A 1 192 ? -47.103 -9.839 57.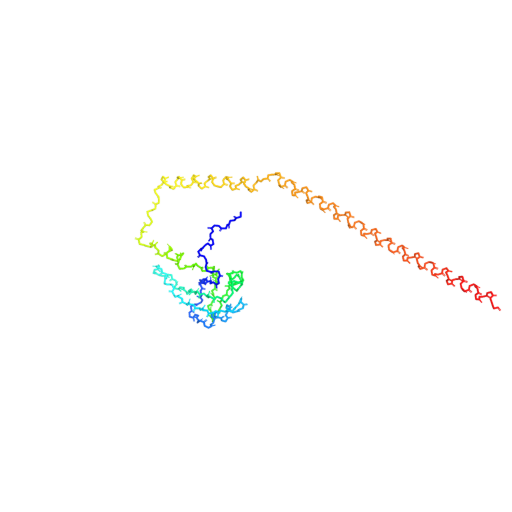210 1.00 93.06 192 THR A C 1
ATOM 1561 O O . THR A 1 192 ? -47.938 -10.431 57.886 1.00 93.06 192 THR A O 1
ATOM 1564 N N . LYS A 1 193 ? -47.443 -8.967 56.250 1.00 91.56 193 LYS A N 1
ATOM 1565 C CA . LYS A 1 193 ? -48.840 -8.605 55.948 1.00 91.56 193 LYS A CA 1
ATOM 1566 C C . LYS A 1 193 ? -49.692 -9.804 55.523 1.00 91.56 193 LYS A C 1
ATOM 1568 O O . LYS A 1 193 ? -50.870 -9.855 55.850 1.00 91.56 193 LYS A O 1
ATOM 1573 N N . LEU A 1 194 ? -49.114 -10.756 54.785 1.00 85.25 194 LEU A N 1
ATOM 1574 C CA . LEU A 1 194 ? -49.795 -11.997 54.398 1.00 85.25 194 LEU A CA 1
ATOM 1575 C C . LEU A 1 194 ? -50.085 -12.899 55.604 1.00 85.25 194 LEU A C 1
ATOM 1577 O O . LEU A 1 194 ? -51.159 -13.485 55.656 1.00 85.25 194 LEU A O 1
ATOM 1581 N N . LYS A 1 195 ? -49.159 -12.995 56.567 1.00 86.94 195 LYS A N 1
ATOM 1582 C CA . LYS A 1 195 ? -49.349 -13.788 57.793 1.00 86.94 195 LYS A CA 1
ATOM 1583 C C . LYS A 1 195 ? -50.390 -13.191 58.739 1.00 86.94 195 LYS A C 1
ATOM 1585 O O . LYS A 1 195 ? -51.113 -13.944 59.365 1.00 86.94 195 LYS A O 1
ATOM 1590 N N . GLU A 1 196 ? -50.464 -11.865 58.845 1.00 86.25 196 GLU A N 1
ATOM 1591 C CA . GLU A 1 196 ? -51.472 -11.175 59.671 1.00 86.25 196 GLU A CA 1
ATOM 1592 C C . GLU A 1 196 ? -52.893 -11.257 59.083 1.00 86.25 196 GLU A C 1
ATOM 1594 O O . GLU A 1 196 ? -53.865 -10.991 59.783 1.00 86.25 196 GLU A O 1
ATOM 1599 N N . ALA A 1 197 ? -53.022 -11.608 57.799 1.00 77.25 197 ALA A N 1
ATOM 1600 C CA . ALA A 1 197 ? -54.300 -11.753 57.103 1.00 77.25 197 ALA A CA 1
ATOM 1601 C C . ALA A 1 197 ? -54.874 -13.189 57.127 1.00 77.25 197 ALA A C 1
ATOM 1603 O O . ALA A 1 197 ? -55.932 -13.413 56.536 1.00 77.25 197 ALA A O 1
ATOM 1604 N N . GLN A 1 198 ? -54.180 -14.147 57.756 1.00 65.50 198 GLN A N 1
ATOM 1605 C CA . GLN A 1 198 ? -54.594 -15.549 57.932 1.00 65.50 198 GLN A CA 1
ATOM 1606 C C . GLN A 1 198 ? -55.009 -15.817 59.377 1.00 65.50 198 GLN A C 1
ATOM 1608 O O . GLN A 1 198 ? -55.964 -16.604 59.554 1.00 65.50 198 GLN A O 1
#